Protein 4YVQ (pdb70)

Foldseek 3Di:
DCPCVVLLVLLVVLLVVVLVVVLVVVVVVCPPVDDDVVNVVSNCVSVVVSVVVVPVLVVLCDDPDVVVNVVSSVVSCVVSVSPD/DCVVVLVVLLVVLVVCLVVLRLPVSLVSLVVSCVVCVVVVPLVSNQSSLQSNLSSCVSVVNLVVSLVSLVVNVVSCVVPVNCPSVLVSLQSNLVSCVSVVVPVVSVVSVVVNVVCVVPD

GO terms:
  GO:0005515 protein binding (F, IPI)
  GO:0009507 chloroplast (C, TAS)
  GO:0008883 glutamyl-tRNA reductase activity (F, TAS)
  GO:0015995 chlorophyll biosynthetic process (P, IMP)
  GO:0006783 heme biosynthetic process (P, IMP)
  GO:0032991 protein-containing complex (C, IPI)
  GO:0009416 response to light stimulus (P, IEP)
  GO:0006779 porphyrin-containing compound biosynthetic process (P, TAS)

Secondary structure (DSSP, 8-state):
-GGGHHHHHHHHHHHHHHHHHHHHHHHHTTTT---HHHHHHHHHHHHHHHHHHHHHHHHTT----HHHHHHHHHHHHHHHT---/--HHHHHHHHHHHHHHHHTT-HHHHHHHHHHHHHHHHHTT-HHHHHHHHHHHHHHHHHHT-HHHHHHHHHHHHHHHHHHT--TTHHHHHHHHHHHHHHHT-HHHHHHHHHHHHTTTT--

InterPro domains:
  IPR000343 Glutamyl-tRNA reductase [MF_00087] (96-523)
  IPR000343 Glutamyl-tRNA reductase [TIGR01035] (97-505)
  IPR006151 Quinate/shikimate 5-dehydrogenase/glutamyl-tRNA reductase [PF01488] (267-407)
  IPR015895 Glutamyl-tRNA reductase, N-terminal [PF05201] (100-250)
  IPR015896 Tetrapyrrole biosynthesis, glutamyl-tRNA reductase, dimerisation domain [PF00745] (421-524)
  IPR018214 Glutamyl-tRNA reductase, conserved site [PS00747] (193-216)
  IPR036291 NAD(P)-binding domain superfamily [SSF51735] (255-415)
  IPR036343 Glutamyl-tRNA reductase, N-terminal domain superfamily [G3DSA:3.30.460.30] (95-255)
  IPR036343 Glutamyl-tRNA reductase, N-terminal domain superfamily [SSF69742] (96-252)
  IPR036453 Glutamyl tRNA-reductase dimerization domain superfamily [SSF69075] (419-505)

Nearest PDB structures (foldseek):
  4yvo-assembly1_A  TM=9.883E-01  e=7.365E-14  Arabidopsis thaliana
  4g2v-assembly1_A  TM=9.410E-01  e=1.256E-04  Mus musculus
  3sf4-assembly2_B  TM=9.467E-01  e=4.626E-04  Homo sapiens
  3ro3-assembly1_A  TM=9.204E-01  e=6.571E-04  Mus musculus
  4wnd-assembly1_A  TM=9.140E-01  e=1.703E-03  Homo sapiens

B-factor: mean 48.66, std 17.14, range [22.42, 130.65]

Radius of gyration: 17.46 Å; Cα contacts (8 Å, |Δi|>4): 229; chains: 2; bounding box: 49×46×33 Å

Solvent-accessible surface area: 12025 Å² total; per-residue (Å²): 52,77,113,1,0,44,5,0,43,83,4,38,60,83,10,72,192,88,21,46,48,92,28,63,114,42,38,96,170,49,57,138,94,84,79,183,167,36,46,116,58,24,32,63,104,16,60,28,94,27,34,174,154,17,30,29,50,0,92,110,0,42,137,117,83,98,71,106,8,54,96,51,40,76,30,18,31,175,152,94,50,21,73,143,157,101,70,135,76,0,88,57,43,23,152,45,0,105,66,52,38,128,88,128,74,8,99,111,0,60,73,23,10,66,59,0,11,103,19,0,81,78,62,174,27,40,64,23,19,7,69,0,0,76,5,0,0,28,0,10,45,106,55,22,90,49,133,64,0,18,119,40,2,39,44,4,36,53,28,4,174,208,89,106,73,81,24,28,12,24,52,3,47,0,8,1,0,20,0,30,15,80,73,54,59,45,102,89,0,1,135,46,0,64,57,6,11,77,64,3,103,90,155

Organism: Arabidopsis thaliana (NCBI:txid3702)

Structure (mmCIF, N/CA/C/O backbone):
data_4YVQ
#
_entry.id   4YVQ
#
_cell.length_a   74.735
_cell.length_b   74.735
_cell.length_c   161.659
_cell.angle_alpha   90.000
_cell.angle_beta   90.000
_cell.angle_gamma   120.000
#
_symmetry.space_group_name_H-M   'P 65 2 2'
#
loop_
_entity.id
_entity.type
_entity.pdbx_description
1 polymer 'Glutamyl-tRNA reductase 1, chloroplastic'
2 polymer 'Protein FLUORESCENT IN BLUE LIGHT, chloroplastic'
3 water water
#
loop_
_atom_site.group_PDB
_atom_site.id
_atom_site.type_symbol
_atom_site.label_atom_id
_atom_site.label_alt_id
_atom_site.label_comp_id
_atom_site.label_asym_id
_atom_site.label_entity_id
_atom_site.label_seq_id
_atom_site.pdbx_PDB_ins_code
_atom_site.Cartn_x
_atom_site.Cartn_y
_atom_site.Cartn_z
_atom_site.occupancy
_atom_site.B_iso_or_equiv
_atom_site.auth_seq_id
_atom_site.auth_comp_id
_atom_site.auth_asym_id
_atom_site.auth_atom_id
_atom_site.pdbx_PDB_model_num
ATOM 1 N N . MET A 1 1 ? 52.676 31.476 11.721 1.00 71.94 439 MET A N 1
ATOM 2 C CA . MET A 1 1 ? 53.443 31.240 10.503 1.00 68.82 439 MET A CA 1
ATOM 3 C C . MET A 1 1 ? 52.557 31.332 9.268 1.00 65.60 439 MET A C 1
ATOM 4 O O . MET A 1 1 ? 51.343 31.147 9.343 1.00 71.15 439 MET A O 1
ATOM 6 N N . LEU A 1 2 ? 53.182 31.601 8.128 1.00 57.06 440 LEU A N 1
ATOM 7 C CA . LEU A 1 2 ? 52.457 31.959 6.914 1.00 48.83 440 LEU A CA 1
ATOM 8 C C . LEU A 1 2 ? 51.730 30.803 6.230 1.00 41.68 440 LEU A C 1
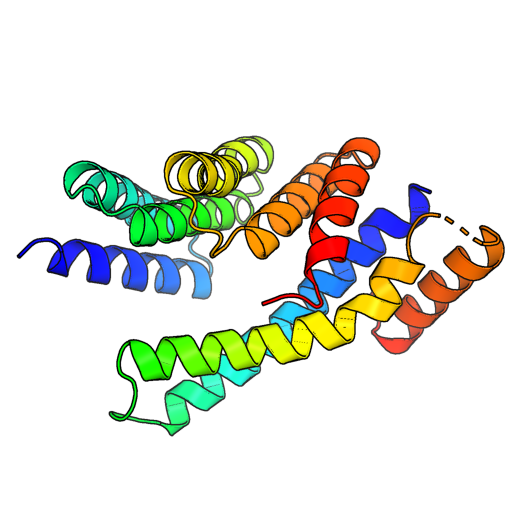ATOM 9 O O . LEU A 1 2 ? 50.797 31.022 5.460 1.00 40.36 440 LEU A O 1
ATOM 14 N N . GLU A 1 3 ? 52.153 29.578 6.510 1.00 39.08 441 GLU A N 1
ATOM 15 C CA . GLU A 1 3 ? 51.644 28.423 5.780 1.00 36.60 441 GLU A CA 1
ATOM 16 C C . GLU A 1 3 ? 50.170 28.103 6.036 1.00 34.90 441 GLU A C 1
ATOM 17 O O . GLU A 1 3 ? 49.529 27.436 5.224 1.00 36.20 441 GLU A O 1
ATOM 23 N N . THR A 1 4 ? 49.633 28.578 7.155 1.00 33.09 442 THR A N 1
ATOM 24 C CA . THR A 1 4 ? 48.254 28.269 7.520 1.00 30.72 442 THR A CA 1
ATOM 25 C C . THR A 1 4 ? 47.281 29.365 7.101 1.00 32.81 442 THR A C 1
ATOM 26 O O . THR A 1 4 ? 46.067 29.195 7.204 1.00 28.15 442 THR A O 1
ATOM 30 N N . VAL A 1 5 ? 47.817 30.488 6.633 1.00 35.79 443 VAL A N 1
ATOM 31 C CA . VAL A 1 5 ? 46.991 31.627 6.230 1.00 29.00 443 VAL A CA 1
ATOM 32 C C . VAL A 1 5 ? 45.901 31.305 5.188 1.00 31.54 443 VAL A C 1
ATOM 33 O O . VAL A 1 5 ? 44.752 31.714 5.361 1.00 36.23 443 VAL A O 1
ATOM 37 N N . PRO A 1 6 ? 46.246 30.573 4.110 1.00 31.38 444 PRO A N 1
ATOM 38 C CA . PRO A 1 6 ? 45.180 30.247 3.154 1.00 28.39 444 PRO A CA 1
ATOM 39 C C . PRO A 1 6 ? 44.084 29.358 3.741 1.00 34.22 444 PRO A C 1
ATOM 40 O O . PRO A 1 6 ? 42.920 29.492 3.358 1.00 36.05 444 PRO A O 1
ATOM 44 N N . THR A 1 7 ? 44.451 28.463 4.652 1.00 33.59 445 THR A N 1
ATOM 45 C CA . THR A 1 7 ? 43.480 27.588 5.300 1.00 29.68 445 THR A CA 1
ATOM 46 C C . THR A 1 7 ? 42.451 28.412 6.060 1.00 27.48 445 THR A C 1
ATOM 47 O O . THR A 1 7 ? 41.264 28.090 6.071 1.00 27.73 445 THR A O 1
ATOM 51 N N . ILE A 1 8 ? 42.921 29.484 6.687 1.00 29.03 446 ILE A N 1
ATOM 52 C CA . ILE A 1 8 ? 42.045 30.406 7.391 1.00 27.99 446 ILE A CA 1
ATOM 53 C C . ILE A 1 8 ? 41.031 31.018 6.434 1.00 28.64 446 ILE A C 1
ATOM 54 O O . ILE A 1 8 ? 39.838 31.086 6.734 1.00 28.95 446 ILE A O 1
ATOM 59 N N . LYS A 1 9 ? 41.516 31.455 5.277 1.00 29.73 447 LYS A N 1
ATOM 60 C CA . LYS A 1 9 ? 40.656 32.032 4.254 1.00 29.29 447 LYS A CA 1
ATOM 61 C C . LYS A 1 9 ? 39.631 31.019 3.765 1.00 28.42 447 LYS A C 1
ATOM 62 O O . LYS A 1 9 ? 38.443 31.324 3.658 1.00 28.04 447 LYS A O 1
ATOM 68 N N . LYS A 1 10 ? 40.102 29.812 3.471 1.00 27.42 448 LYS A N 1
ATOM 69 C CA . LYS A 1 10 ? 39.240 28.756 2.958 1.00 28.65 448 LYS A CA 1
ATOM 70 C C . LYS A 1 10 ? 38.184 28.342 3.975 1.00 27.85 448 LYS A C 1
ATOM 71 O O . LYS A 1 10 ? 37.046 28.046 3.613 1.00 26.11 448 LYS A O 1
ATOM 77 N N . LEU A 1 11 ? 38.566 28.313 5.247 1.00 23.18 449 LEU A N 1
ATOM 78 C CA . LEU A 1 11 ? 37.642 27.911 6.297 1.00 25.62 449 LEU A CA 1
ATOM 79 C C . LEU A 1 11 ? 36.572 28.968 6.503 1.00 27.82 449 LEU A C 1
ATOM 80 O O . LEU A 1 11 ? 35.424 28.655 6.819 1.00 29.46 449 LEU A O 1
ATOM 85 N N . ARG A 1 12 ? 36.959 30.224 6.319 1.00 25.95 450 ARG A N 1
ATOM 86 C CA . ARG A 1 12 ? 36.021 31.330 6.407 1.00 25.42 450 ARG A CA 1
ATOM 87 C C . ARG A 1 12 ? 34.944 31.198 5.342 1.00 28.21 450 ARG A C 1
ATOM 88 O O . ARG A 1 12 ? 33.754 31.339 5.625 1.00 30.54 450 ARG A O 1
ATOM 96 N N . ALA A 1 13 ? 35.373 30.915 4.118 1.00 22.42 451 ALA A N 1
ATOM 97 C CA . ALA A 1 13 ? 34.456 30.790 2.995 1.00 28.01 451 ALA A CA 1
ATOM 98 C C . ALA A 1 13 ? 33.537 29.579 3.145 1.00 26.50 451 ALA A C 1
ATOM 99 O O . ALA A 1 13 ? 32.369 29.627 2.762 1.00 32.47 451 ALA A O 1
ATOM 101 N N . TYR A 1 14 ? 34.075 28.496 3.697 1.00 25.73 452 TYR A N 1
ATOM 102 C CA . TYR A 1 14 ? 33.296 27.287 3.944 1.00 24.18 452 TYR A CA 1
ATOM 103 C C . TYR A 1 14 ? 32.187 27.596 4.934 1.00 25.43 452 TYR A C 1
ATOM 104 O O . TYR A 1 14 ? 31.029 27.237 4.727 1.00 28.23 452 TYR A O 1
ATOM 113 N N . ALA A 1 15 ? 32.567 28.268 6.013 1.00 26.64 453 ALA A N 1
ATOM 114 C CA . ALA A 1 15 ? 31.638 28.670 7.055 1.00 26.54 453 ALA A CA 1
ATOM 115 C C . ALA A 1 15 ? 30.533 29.557 6.491 1.00 27.15 453 ALA A C 1
ATOM 116 O O . ALA A 1 15 ? 29.356 29.371 6.794 1.00 26.15 453 ALA A O 1
ATOM 118 N N . GLU A 1 16 ? 30.930 30.519 5.664 1.00 27.51 454 GLU A N 1
ATOM 119 C CA . GLU A 1 16 ? 30.012 31.518 5.128 1.00 26.60 454 GLU A CA 1
ATOM 120 C C . GLU A 1 16 ? 28.979 30.925 4.167 1.00 30.54 454 GLU A C 1
ATOM 121 O O . GLU A 1 16 ? 27.824 31.353 4.152 1.00 32.52 454 GLU A O 1
ATOM 127 N N . ARG A 1 17 ? 29.400 29.953 3.363 1.00 32.03 455 ARG A N 1
ATOM 128 C CA . ARG A 1 17 ? 28.492 29.244 2.463 1.00 34.30 455 ARG A CA 1
ATOM 129 C C . ARG A 1 17 ? 27.349 28.630 3.255 1.00 29.93 455 ARG A C 1
ATOM 130 O O . ARG A 1 17 ? 26.190 28.702 2.855 1.00 32.27 455 ARG A O 1
ATOM 138 N N . ILE A 1 18 ? 27.691 28.023 4.385 1.00 25.38 456 ILE A N 1
ATOM 139 C CA . ILE A 1 18 ? 26.702 27.402 5.251 1.00 26.59 456 ILE A CA 1
ATOM 140 C C . ILE A 1 18 ? 25.812 28.447 5.907 1.00 28.19 456 ILE A C 1
ATOM 141 O O . ILE A 1 18 ? 24.589 28.306 5.934 1.00 29.24 456 ILE A O 1
ATOM 146 N N . ARG A 1 19 ? 26.437 29.496 6.431 1.00 26.37 457 ARG A N 1
ATOM 147 C CA . ARG A 1 19 ? 25.710 30.554 7.117 1.00 27.38 457 ARG A CA 1
ATOM 148 C C . ARG A 1 19 ? 24.667 31.195 6.206 1.00 28.78 457 ARG A C 1
ATOM 149 O O . ARG A 1 19 ? 23.497 31.309 6.572 1.00 28.56 457 ARG A O 1
ATOM 157 N N . VAL A 1 20 ? 25.099 31.604 5.018 1.00 28.58 458 VAL A N 1
ATOM 158 C CA . VAL A 1 20 ? 24.215 32.247 4.051 1.00 31.88 458 VAL A CA 1
ATOM 159 C C . VAL A 1 20 ? 23.077 31.330 3.620 1.00 34.08 458 VAL A C 1
ATOM 160 O O . VAL A 1 20 ? 21.918 31.744 3.579 1.00 37.92 458 VAL A O 1
ATOM 164 N N . ALA A 1 21 ? 23.416 30.083 3.311 1.00 30.79 459 ALA A N 1
ATOM 165 C CA . ALA A 1 21 ? 22.431 29.113 2.851 1.00 31.61 459 ALA A CA 1
ATOM 166 C C . ALA A 1 21 ? 21.316 28.911 3.864 1.00 31.09 459 ALA A C 1
ATOM 167 O O . ALA A 1 21 ? 20.141 28.851 3.506 1.00 30.84 459 ALA A O 1
ATOM 169 N N . GLU A 1 22 ? 21.694 28.816 5.131 1.00 30.68 460 GLU A N 1
ATOM 170 C CA . GLU A 1 22 ? 20.729 28.571 6.190 1.00 33.27 460 GLU A CA 1
ATOM 171 C C . GLU A 1 22 ? 19.965 29.832 6.569 1.00 32.69 460 GLU A C 1
ATOM 172 O O . GLU A 1 22 ? 18.785 29.771 6.912 1.00 31.83 460 GLU A O 1
ATOM 178 N N . LEU A 1 23 ? 20.642 30.973 6.510 1.00 32.41 461 LEU A N 1
ATOM 179 C CA . LEU A 1 23 ? 20.005 32.245 6.815 1.00 33.03 461 LEU A CA 1
ATOM 180 C C . LEU A 1 23 ? 18.921 32.547 5.790 1.00 38.42 461 LEU A C 1
ATOM 181 O O . LEU A 1 23 ? 17.857 33.065 6.129 1.00 44.99 461 LEU A O 1
ATOM 186 N N . GLU A 1 24 ? 19.194 32.209 4.535 1.00 38.26 462 GLU A N 1
ATOM 187 C CA . GLU A 1 24 ? 18.240 32.437 3.459 1.00 37.60 462 GLU A CA 1
ATOM 188 C C . GLU A 1 24 ? 17.004 31.559 3.595 1.00 38.94 462 GLU A C 1
ATOM 189 O O . GLU A 1 24 ? 15.883 32.011 3.355 1.00 45.14 462 GLU A O 1
ATOM 195 N N . LYS A 1 25 ? 17.214 30.303 3.973 1.00 35.84 463 LYS A N 1
ATOM 196 C CA . LYS A 1 25 ? 16.111 29.379 4.194 1.00 38.69 463 LYS A CA 1
ATOM 197 C C . LYS A 1 25 ? 15.251 29.864 5.347 1.00 36.60 463 LYS A C 1
ATOM 198 O O . LYS A 1 25 ? 14.027 29.774 5.303 1.00 40.58 463 LYS A O 1
ATOM 204 N N . CYS A 1 26 ? 15.905 30.387 6.376 1.00 37.37 464 CYS A N 1
ATOM 205 C CA . CYS A 1 26 ? 15.205 30.873 7.553 1.00 38.71 464 CYS A CA 1
ATOM 206 C C . CYS A 1 26 ? 14.303 32.061 7.225 1.00 43.98 464 CYS A C 1
ATOM 207 O O . CYS A 1 26 ? 13.141 32.094 7.627 1.00 48.07 464 CYS A O 1
ATOM 210 N N . MET A 1 27 ? 14.844 33.033 6.495 1.00 43.58 465 MET A N 1
ATOM 211 C CA . MET A 1 27 ? 14.091 34.226 6.116 1.00 43.80 465 MET A CA 1
ATOM 212 C C . MET A 1 27 ? 12.875 33.871 5.268 1.00 45.11 465 MET A C 1
ATOM 213 O O . MET A 1 27 ? 11.804 34.455 5.428 1.00 49.25 465 MET A O 1
ATOM 218 N N . SER A 1 28 ? 13.048 32.909 4.367 1.00 43.50 466 SER A N 1
ATOM 219 C CA . SER A 1 28 ? 11.965 32.467 3.496 1.00 46.03 466 SER A CA 1
ATOM 220 C C . SER A 1 28 ? 10.827 31.844 4.292 1.00 50.84 466 SER A C 1
ATOM 221 O O . SER A 1 28 ? 9.669 31.886 3.875 1.00 57.05 466 SER A O 1
ATOM 224 N N . LYS A 1 29 ? 11.161 31.271 5.442 1.00 50.79 467 LYS A N 1
ATOM 225 C CA . LYS A 1 29 ? 10.173 30.583 6.260 1.00 54.84 467 LYS A CA 1
ATOM 226 C C . LYS A 1 29 ? 9.490 31.499 7.272 1.00 59.16 467 LYS A C 1
ATOM 227 O O . LYS A 1 29 ? 8.711 31.039 8.105 1.00 62.65 467 LYS A O 1
ATOM 233 N N . MET A 1 30 ? 9.777 32.793 7.196 1.00 61.23 468 MET A N 1
ATOM 234 C CA . MET A 1 30 ? 9.216 33.744 8.150 1.00 65.61 468 MET A CA 1
ATOM 235 C C . MET A 1 30 ? 8.147 34.638 7.523 1.00 77.00 468 MET A C 1
ATOM 236 O O . MET A 1 30 ? 7.369 35.276 8.231 1.00 82.94 468 MET A O 1
ATOM 241 N N . GLY A 1 31 ? 8.116 34.677 6.195 1.00 82.41 469 GLY A N 1
ATOM 242 C CA . GLY A 1 31 ? 7.066 35.373 5.472 1.00 91.38 469 GLY A CA 1
ATOM 243 C C . GLY A 1 31 ? 7.041 36.879 5.654 1.00 96.25 469 GLY A C 1
ATOM 244 O O . GLY A 1 31 ? 7.910 37.588 5.150 1.00 96.56 469 GLY A O 1
ATOM 245 N N . ASP A 1 32 ? 6.030 37.367 6.368 1.00 98.71 470 ASP A N 1
ATOM 246 C CA . ASP A 1 32 ? 5.859 38.800 6.591 1.00 100.21 470 ASP A CA 1
ATOM 247 C C . ASP A 1 32 ? 6.354 39.223 7.974 1.00 100.56 470 ASP A C 1
ATOM 248 O O . ASP A 1 32 ? 6.227 40.386 8.357 1.00 99.66 470 ASP A O 1
ATOM 253 N N . ASP A 1 33 ? 6.916 38.273 8.716 1.00 102.14 471 ASP A N 1
ATOM 254 C CA . ASP A 1 33 ? 7.417 38.539 10.063 1.00 102.06 471 ASP A CA 1
ATOM 255 C C . ASP A 1 33 ? 8.795 39.204 10.062 1.00 96.57 471 ASP A C 1
ATOM 256 O O . ASP A 1 33 ? 9.327 39.546 11.118 1.00 95.00 471 ASP A O 1
ATOM 261 N N . ILE A 1 34 ? 9.372 39.377 8.877 1.00 93.53 472 ILE A N 1
ATOM 262 C CA . ILE A 1 34 ? 10.657 40.058 8.735 1.00 89.42 472 ILE A CA 1
ATOM 263 C C . ILE A 1 34 ? 10.464 41.581 8.817 1.00 89.27 472 ILE A C 1
ATOM 264 O O . ILE A 1 34 ? 9.775 42.184 7.990 1.00 89.82 472 ILE A O 1
ATOM 269 N N . ASN A 1 35 ? 11.037 42.180 9.857 1.00 86.57 473 ASN A N 1
ATOM 270 C CA . ASN A 1 35 ? 11.164 43.631 9.982 1.00 82.51 473 ASN A CA 1
ATOM 271 C C . ASN A 1 35 ? 12.608 43.892 10.383 1.00 76.39 473 ASN A C 1
ATOM 272 O O . ASN A 1 35 ? 13.364 42.945 10.594 1.00 76.40 473 ASN A O 1
ATOM 277 N N . LYS A 1 36 ? 12.993 45.160 10.474 1.00 71.64 474 LYS A N 1
ATOM 278 C CA . LYS A 1 36 ? 14.388 45.538 10.701 1.00 67.75 474 LYS A CA 1
ATOM 279 C C . LYS A 1 36 ? 15.041 44.808 11.873 1.00 59.41 474 LYS A C 1
ATOM 280 O O . LYS A 1 36 ? 16.037 44.106 11.699 1.00 56.33 474 LYS A O 1
ATOM 286 N N . LYS A 1 37 ? 14.475 44.982 13.065 1.00 59.62 475 LYS A N 1
ATOM 287 C CA . LYS A 1 37 ? 15.067 44.438 14.285 1.00 58.18 475 LYS A CA 1
ATOM 288 C C . LYS A 1 37 ? 15.054 42.915 14.300 1.00 55.73 475 LYS A C 1
ATOM 289 O O . LYS A 1 37 ? 15.966 42.282 14.829 1.00 53.01 475 LYS A O 1
ATOM 295 N N . THR A 1 38 ? 14.019 42.332 13.709 1.00 55.70 476 THR A N 1
ATOM 296 C CA . THR A 1 38 ? 13.909 40.886 13.629 1.00 50.69 476 THR A CA 1
ATOM 297 C C . THR A 1 38 ? 14.936 40.347 12.638 1.00 48.18 476 THR A C 1
ATOM 298 O O . THR A 1 38 ? 15.625 39.364 12.916 1.00 45.84 476 THR A O 1
ATOM 302 N N . THR A 1 39 ? 15.041 41.007 11.488 1.00 44.70 477 THR A N 1
ATOM 303 C CA . THR A 1 39 ? 16.000 40.620 10.458 1.00 42.67 477 THR A CA 1
ATOM 304 C C . THR A 1 39 ? 17.430 40.731 10.973 1.00 40.28 477 THR A C 1
ATOM 305 O O . THR A 1 39 ? 18.250 39.839 10.760 1.00 41.10 477 THR A O 1
ATOM 309 N N . ARG A 1 40 ? 17.717 41.839 11.646 1.00 41.08 478 ARG A N 1
ATOM 310 C CA . ARG A 1 40 ? 19.033 42.079 12.222 1.00 43.87 478 ARG A CA 1
ATOM 311 C C . ARG A 1 40 ? 19.376 41.023 13.275 1.00 41.98 478 ARG A C 1
ATOM 312 O O . ARG A 1 40 ? 20.513 40.559 13.354 1.00 41.08 478 ARG A O 1
ATOM 320 N N . ALA A 1 41 ? 18.383 40.644 14.075 1.00 43.37 479 ALA A N 1
ATOM 321 C CA . ALA A 1 41 ? 18.580 39.675 15.151 1.00 41.49 479 ALA A CA 1
ATOM 322 C C . ALA A 1 41 ? 18.984 38.303 14.621 1.00 39.02 479 ALA A C 1
ATOM 323 O O . ALA A 1 41 ? 19.898 37.666 15.143 1.00 38.01 479 ALA A O 1
ATOM 325 N N . VAL A 1 42 ? 18.293 37.857 13.579 1.00 35.51 480 VAL A N 1
ATOM 326 C CA . VAL A 1 42 ? 18.551 36.555 12.979 1.00 35.98 480 VAL A CA 1
ATOM 327 C C . VAL A 1 42 ? 19.894 36.540 12.255 1.00 38.41 480 VAL A C 1
ATOM 328 O O . VAL A 1 42 ? 20.588 35.523 12.230 1.00 39.27 480 VAL A O 1
ATOM 332 N N . ASP A 1 43 ? 20.260 37.678 11.676 1.00 39.85 481 ASP A N 1
ATOM 333 C CA . ASP A 1 43 ? 21.559 37.821 11.033 1.00 35.43 481 ASP A CA 1
ATOM 334 C C . ASP A 1 43 ? 22.671 37.710 12.067 1.00 32.93 481 ASP A C 1
ATOM 335 O O . ASP A 1 43 ? 23.662 37.017 11.848 1.00 32.58 481 ASP A O 1
ATOM 340 N N . ASP A 1 44 ? 22.495 38.389 13.198 1.00 32.70 482 ASP A N 1
ATOM 341 C CA . ASP A 1 44 ? 23.467 38.337 14.285 1.00 33.68 482 ASP A CA 1
ATOM 342 C C . ASP A 1 44 ? 23.576 36.932 14.852 1.00 36.74 482 ASP A C 1
ATOM 343 O O . ASP A 1 44 ? 24.647 36.507 15.287 1.00 38.83 482 ASP A O 1
ATOM 348 N N . LEU A 1 45 ? 22.459 36.217 14.848 1.00 37.57 483 LEU A N 1
ATOM 349 C CA . LEU A 1 45 ? 22.442 34.840 15.306 1.00 32.91 483 LEU A CA 1
ATOM 350 C C . LEU A 1 45 ? 23.301 33.962 14.405 1.00 30.68 483 LEU A C 1
ATOM 351 O O . LEU A 1 45 ? 24.107 33.163 14.884 1.00 28.74 483 LEU A O 1
ATOM 356 N N . SER A 1 46 ? 23.122 34.120 13.098 1.00 28.96 484 SER A N 1
ATOM 357 C CA . SER A 1 46 ? 23.810 33.289 12.118 1.00 28.09 484 SER A CA 1
ATOM 358 C C . SER A 1 46 ? 25.312 33.467 12.199 1.00 27.33 484 SER A C 1
ATOM 359 O O . SER A 1 46 ? 26.063 32.496 12.147 1.00 29.39 484 SER A O 1
ATOM 362 N N . ARG A 1 47 ? 25.754 34.710 12.329 1.00 29.45 485 ARG A N 1
ATOM 363 C CA . ARG A 1 47 ? 27.181 34.955 12.414 1.00 32.68 485 ARG A CA 1
ATOM 364 C C . ARG A 1 47 ? 27.720 34.795 13.833 1.00 30.37 485 ARG A C 1
ATOM 365 O O . ARG A 1 47 ? 28.914 34.591 14.025 1.00 30.43 485 ARG A O 1
ATOM 373 N N . GLY A 1 48 ? 26.837 34.867 14.821 1.00 32.46 486 GLY A N 1
ATOM 374 C CA . GLY A 1 48 ? 27.235 34.638 16.197 1.00 27.00 486 GLY A CA 1
ATOM 375 C C . GLY A 1 48 ? 27.606 33.188 16.421 1.00 34.18 486 GLY A C 1
ATOM 376 O O . GLY A 1 48 ? 28.579 32.879 17.109 1.00 26.22 486 GLY A O 1
ATOM 377 N N . ILE A 1 49 ? 26.825 32.293 15.829 1.00 25.99 487 ILE A N 1
ATOM 378 C CA . ILE A 1 49 ? 27.089 30.867 15.942 1.00 31.51 487 ILE A CA 1
ATOM 379 C C . ILE A 1 49 ? 28.336 30.478 15.156 1.00 30.43 487 ILE A C 1
ATOM 380 O O . ILE A 1 49 ? 29.197 29.755 15.657 1.00 33.34 487 ILE A O 1
ATOM 385 N N . VAL A 1 50 ? 28.428 30.968 13.924 1.00 30.42 488 VAL A N 1
ATOM 386 C CA . VAL A 1 50 ? 29.569 30.679 13.063 1.00 28.39 488 VAL A CA 1
ATOM 387 C C . VAL A 1 50 ? 30.874 31.167 13.676 1.00 26.73 488 VAL A C 1
ATOM 388 O O . VAL A 1 50 ? 31.850 30.421 13.754 1.00 27.02 488 VAL A O 1
ATOM 392 N N . ASN A 1 51 ? 30.879 32.417 14.125 1.00 25.47 489 ASN A N 1
ATOM 393 C CA . ASN A 1 51 ? 32.091 33.022 14.659 1.00 26.72 489 ASN A CA 1
ATOM 394 C C . ASN A 1 51 ? 32.615 32.344 15.922 1.00 24.42 489 ASN A C 1
ATOM 395 O O . ASN A 1 51 ? 33.818 32.140 16.069 1.00 28.10 489 ASN A O 1
ATOM 400 N N . ARG A 1 52 ? 31.711 31.994 16.829 1.00 24.97 490 ARG A N 1
ATOM 401 C CA . ARG A 1 52 ? 32.106 31.343 18.071 1.00 33.46 490 ARG A CA 1
ATOM 402 C C . ARG A 1 52 ? 32.601 29.931 17.806 1.00 31.60 490 ARG A C 1
ATOM 403 O O . ARG A 1 52 ? 33.360 29.365 18.591 1.00 35.58 490 ARG A O 1
ATOM 411 N N . PHE A 1 53 ? 32.169 29.376 16.683 1.00 27.48 491 PHE A N 1
ATOM 412 C CA . PHE A 1 53 ? 32.599 28.056 16.267 1.00 31.03 491 PHE A CA 1
ATOM 413 C C . PHE A 1 53 ? 33.978 28.117 15.638 1.00 30.70 491 PHE A C 1
ATOM 414 O O . PHE A 1 53 ? 34.794 27.213 15.808 1.00 34.99 491 PHE A O 1
ATOM 422 N N . LEU A 1 54 ? 34.224 29.192 14.900 1.00 28.51 492 LEU A N 1
ATOM 423 C CA . LEU A 1 54 ? 35.462 29.343 14.153 1.00 27.21 492 LEU A CA 1
ATOM 424 C C . LEU A 1 54 ? 36.607 29.850 15.006 1.00 30.09 492 LEU A C 1
ATOM 425 O O . LEU A 1 54 ? 37.765 29.786 14.597 1.00 33.22 492 LEU A O 1
ATOM 430 N N . HIS A 1 55 ? 36.284 30.363 16.185 1.00 29.37 493 HIS A N 1
ATOM 431 C CA . HIS A 1 55 ? 37.295 31.010 17.003 1.00 29.15 493 HIS A CA 1
ATOM 432 C C . HIS A 1 55 ? 38.427 30.076 17.413 1.00 30.73 493 HIS A C 1
ATOM 433 O O . HIS A 1 55 ? 39.595 30.360 17.153 1.00 33.47 493 HIS A O 1
ATOM 440 N N . GLY A 1 56 ? 38.071 28.971 18.060 1.00 29.99 494 GLY A N 1
ATOM 441 C CA . GLY A 1 56 ? 39.038 27.975 18.486 1.00 28.63 494 GLY A CA 1
ATOM 442 C C . GLY A 1 56 ? 40.019 27.539 17.412 1.00 31.70 494 GLY A C 1
ATOM 443 O O . GLY A 1 56 ? 41.227 27.720 17.570 1.00 33.68 494 GLY A O 1
ATOM 444 N N . PRO A 1 57 ? 39.506 26.959 16.315 1.00 28.06 495 PRO A N 1
ATOM 445 C CA . PRO A 1 57 ? 40.350 26.526 15.198 1.00 28.10 495 PRO A CA 1
ATOM 446 C C . PRO A 1 57 ? 41.236 27.630 14.636 1.00 32.28 495 PRO A C 1
ATOM 447 O O . PRO A 1 57 ? 42.422 27.404 14.403 1.00 32.52 495 PRO A O 1
ATOM 451 N N . MET A 1 58 ? 40.670 28.811 14.423 1.00 34.02 496 MET A N 1
ATOM 452 C CA . MET A 1 58 ? 41.415 29.880 13.775 1.00 32.02 496 MET A CA 1
ATOM 453 C C . MET A 1 58 ? 42.429 30.558 14.681 1.00 35.64 496 MET A C 1
ATOM 454 O O . MET A 1 58 ? 43.460 31.046 14.219 1.00 35.38 496 MET A O 1
ATOM 459 N N . GLN A 1 59 ? 42.139 30.576 15.973 1.00 34.68 497 GLN A N 1
ATOM 460 C CA . GLN A 1 59 ? 43.113 31.032 16.945 1.00 36.53 497 GLN A CA 1
ATOM 461 C C . GLN A 1 59 ? 44.282 30.057 16.964 1.00 36.89 497 GLN A C 1
ATOM 462 O O . GLN A 1 59 ? 45.435 30.451 17.135 1.00 39.65 497 GLN A O 1
ATOM 468 N N . HIS A 1 60 ? 43.973 28.778 16.776 1.00 34.64 498 HIS A N 1
ATOM 469 C CA . HIS A 1 60 ? 44.986 27.730 16.807 1.00 31.98 498 HIS A CA 1
ATOM 470 C C . HIS A 1 60 ? 45.684 27.539 15.471 1.00 33.25 498 HIS A C 1
ATOM 471 O O . HIS A 1 60 ? 46.529 26.657 15.323 1.00 37.72 498 HIS A O 1
ATOM 478 N N . LEU A 1 61 ? 45.328 28.369 14.498 1.00 34.28 499 LEU A N 1
ATOM 479 C CA . LEU A 1 61 ? 46.007 28.345 13.214 1.00 36.11 499 LEU A CA 1
ATOM 480 C C . LEU A 1 61 ? 47.090 29.409 13.162 1.00 38.58 499 LEU A C 1
ATOM 481 O O . LEU A 1 61 ? 47.776 29.560 12.153 1.00 38.92 499 LEU A O 1
ATOM 486 N N . ARG A 1 62 ? 47.242 30.145 14.258 1.00 43.63 500 ARG A N 1
ATOM 487 C CA . ARG A 1 62 ? 48.243 31.201 14.316 1.00 51.78 500 ARG A CA 1
ATOM 488 C C . ARG A 1 62 ? 49.068 31.201 15.602 1.00 60.12 500 ARG A C 1
ATOM 489 O O . ARG A 1 62 ? 48.702 30.557 16.587 1.00 62.09 500 ARG A O 1
ATOM 497 N N . CYS A 1 63 ? 50.184 31.927 15.568 1.00 67.07 501 CYS A N 1
ATOM 498 C CA . CYS A 1 63 ? 51.118 32.018 16.690 1.00 72.11 501 CYS A CA 1
ATOM 499 C C . CYS A 1 63 ? 51.639 30.649 17.116 1.00 74.08 501 CYS A C 1
ATOM 500 O O . CYS A 1 63 ? 52.703 30.216 16.674 1.00 75.92 501 CYS A O 1
ATOM 503 N N . ARG A 1 69 ? 53.366 27.681 21.470 1.00 85.06 507 ARG A N 1
ATOM 504 C CA . ARG A 1 69 ? 52.796 26.581 20.701 1.00 81.90 507 ARG A CA 1
ATOM 505 C C . ARG A 1 69 ? 53.736 26.142 19.600 1.00 80.60 507 ARG A C 1
ATOM 506 O O . ARG A 1 69 ? 54.177 26.953 18.785 1.00 84.89 507 ARG A O 1
ATOM 508 N N . THR A 1 70 ? 54.041 24.851 19.585 1.00 74.11 508 THR A N 1
ATOM 509 C CA . THR A 1 70 ? 54.907 24.300 18.563 1.00 70.33 508 THR A CA 1
ATOM 510 C C . THR A 1 70 ? 54.270 24.486 17.196 1.00 64.64 508 THR A C 1
ATOM 511 O O . THR A 1 70 ? 53.057 24.345 17.039 1.00 64.19 508 THR A O 1
ATOM 515 N N . LEU A 1 71 ? 55.100 24.818 16.216 1.00 62.91 509 LEU A N 1
ATOM 516 C CA . LEU A 1 71 ? 54.657 24.965 14.840 1.00 59.24 509 LEU A CA 1
ATOM 517 C C . LEU A 1 71 ? 54.085 23.645 14.325 1.00 54.26 509 LEU A C 1
ATOM 518 O O . LEU A 1 71 ? 53.203 23.628 13.467 1.00 53.42 509 LEU A O 1
ATOM 523 N N . SER A 1 72 ? 54.589 22.543 14.870 1.00 52.13 510 SER A N 1
ATOM 524 C CA . SER A 1 72 ? 54.192 21.208 14.436 1.00 54.64 510 SER A CA 1
ATOM 525 C C . SER A 1 72 ? 52.717 20.902 14.692 1.00 56.97 510 SER A C 1
ATOM 526 O O . SER A 1 72 ? 52.053 20.286 13.860 1.00 59.53 510 SER A O 1
ATOM 529 N N . GLU A 1 73 ? 52.211 21.326 15.845 1.00 53.34 511 GLU A N 1
ATOM 530 C CA . GLU A 1 73 ? 50.805 21.124 16.176 1.00 50.24 511 GLU A CA 1
ATOM 531 C C . GLU A 1 73 ? 49.913 22.005 15.313 1.00 44.69 511 GLU A C 1
ATOM 532 O O . GLU A 1 73 ? 48.805 21.615 14.952 1.00 41.52 511 GLU A O 1
ATOM 538 N N . THR A 1 74 ? 50.407 23.195 14.987 1.00 42.01 512 THR A N 1
ATOM 539 C CA . THR A 1 74 ? 49.673 24.129 14.144 1.00 38.73 512 THR A CA 1
ATOM 540 C C . THR A 1 74 ? 49.462 23.541 12.752 1.00 38.51 512 THR A C 1
ATOM 541 O O . THR A 1 74 ? 48.388 23.673 12.166 1.00 40.41 512 THR A O 1
ATOM 545 N N . LEU A 1 75 ? 50.493 22.884 12.233 1.00 39.20 513 LEU A N 1
ATOM 546 C CA . LEU A 1 75 ? 50.407 22.237 10.930 1.00 42.27 513 LEU A CA 1
ATOM 547 C C . LEU A 1 75 ? 49.436 21.062 10.956 1.00 43.30 513 LEU A C 1
ATOM 548 O O . LEU A 1 75 ? 48.725 20.811 9.983 1.00 43.86 513 LEU A O 1
ATOM 553 N N . GLU A 1 76 ? 49.406 20.346 12.075 1.00 41.06 514 GLU A N 1
ATOM 554 C CA . GLU A 1 76 ? 48.498 19.216 12.222 1.00 41.24 514 GLU A CA 1
ATOM 555 C C . GLU A 1 76 ? 47.053 19.676 12.353 1.00 38.20 514 GLU A C 1
ATOM 556 O O . GLU A 1 76 ? 46.137 19.022 11.855 1.00 37.65 514 GLU A O 1
ATOM 562 N N . ASN A 1 77 ? 46.858 20.801 13.033 1.00 36.94 515 ASN A N 1
ATOM 563 C CA . ASN A 1 77 ? 45.552 21.440 13.102 1.00 37.41 515 ASN A CA 1
ATOM 564 C C . ASN A 1 77 ? 45.079 21.778 11.697 1.00 35.73 515 ASN A C 1
ATOM 565 O O . ASN A 1 77 ? 43.914 21.582 11.356 1.00 36.96 515 ASN A O 1
ATOM 570 N N . MET A 1 78 ? 46.004 22.276 10.883 1.00 33.36 516 MET A N 1
ATOM 571 C CA . MET A 1 78 ? 45.708 22.614 9.498 1.00 33.77 516 MET A CA 1
ATOM 572 C C . MET A 1 78 ? 45.330 21.379 8.694 1.00 36.04 516 MET A C 1
ATOM 573 O O . MET A 1 78 ? 44.333 21.376 7.971 1.00 37.30 516 MET A O 1
ATOM 578 N N . HIS A 1 79 ? 46.133 20.330 8.828 1.00 37.97 517 HIS A N 1
ATOM 579 C CA . HIS A 1 79 ? 45.900 19.092 8.100 1.00 38.56 517 HIS A CA 1
ATOM 580 C C . HIS A 1 79 ? 44.571 18.461 8.474 1.00 38.36 517 HIS A C 1
ATOM 581 O O . HIS A 1 79 ? 43.843 17.966 7.613 1.00 40.25 517 HIS A O 1
ATOM 588 N N . ALA A 1 80 ? 44.264 18.478 9.765 1.00 31.96 518 ALA A N 1
ATOM 589 C CA . ALA A 1 80 ? 43.023 17.902 10.253 1.00 32.95 518 ALA A CA 1
ATOM 590 C C . ALA A 1 80 ? 41.819 18.646 9.690 1.00 29.67 518 ALA A C 1
ATOM 591 O O . ALA A 1 80 ? 40.834 18.030 9.283 1.00 31.21 518 ALA A O 1
ATOM 593 N N . LEU A 1 81 ? 41.907 19.973 9.669 1.00 32.04 519 LEU A N 1
ATOM 594 C CA . LEU A 1 81 ? 40.853 20.800 9.095 1.00 27.28 519 LEU A CA 1
ATOM 595 C C . LEU A 1 81 ? 40.677 20.497 7.620 1.00 31.49 519 LEU A C 1
ATOM 596 O O . LEU A 1 81 ? 39.555 20.406 7.123 1.00 31.18 519 LEU A O 1
ATOM 601 N N . ASN A 1 82 ? 41.799 20.353 6.925 1.00 28.45 520 ASN A N 1
ATOM 602 C CA . ASN A 1 82 ? 41.781 20.027 5.510 1.00 33.37 520 ASN A CA 1
ATOM 603 C C . ASN A 1 82 ? 41.031 18.725 5.245 1.00 34.96 520 ASN A C 1
ATOM 604 O O . ASN A 1 82 ? 40.252 18.629 4.299 1.00 37.86 520 ASN A O 1
ATOM 609 N N . ARG A 1 83 ? 41.265 17.728 6.092 1.00 30.49 521 ARG A N 1
ATOM 610 C CA . ARG A 1 83 ? 40.606 16.436 5.946 1.00 35.20 521 ARG A CA 1
ATOM 611 C C . ARG A 1 83 ? 39.131 16.521 6.316 1.00 39.06 521 ARG A C 1
ATOM 612 O O . ARG A 1 83 ? 38.268 16.005 5.605 1.00 39.34 521 ARG A O 1
ATOM 620 N N . MET A 1 84 ? 38.851 17.180 7.434 1.00 37.81 522 MET A N 1
ATOM 621 C CA . MET A 1 84 ? 37.505 17.211 7.988 1.00 37.44 522 MET A CA 1
ATOM 622 C C . MET A 1 84 ? 36.534 18.030 7.160 1.00 38.21 522 MET A C 1
ATOM 623 O O . MET A 1 84 ? 35.360 17.685 7.045 1.00 40.45 522 MET A O 1
ATOM 628 N N . TYR A 1 85 ? 37.022 19.116 6.581 1.00 35.25 523 TYR A N 1
ATOM 629 C CA . TYR A 1 85 ? 36.143 20.004 5.845 1.00 34.01 523 TYR A CA 1
ATOM 630 C C . TYR A 1 85 ? 36.377 19.977 4.339 1.00 34.14 523 TYR A C 1
ATOM 631 O O . TYR A 1 85 ? 35.684 20.660 3.586 1.00 38.83 523 TYR A O 1
ATOM 640 N N . GLY A 1 86 ? 37.347 19.179 3.906 1.00 35.20 524 GLY A N 1
ATOM 641 C CA . GLY A 1 86 ? 37.649 19.046 2.493 1.00 36.88 524 GLY A CA 1
ATOM 642 C C . GLY A 1 86 ? 38.062 20.361 1.861 1.00 38.00 524 GLY A C 1
ATOM 643 O O . GLY A 1 86 ? 37.628 20.694 0.759 1.00 40.35 524 GLY A O 1
ATOM 644 N N . LEU A 1 87 ? 38.907 21.107 2.565 1.00 39.62 525 LEU A N 1
ATOM 645 C CA . LEU A 1 87 ? 39.313 22.437 2.123 1.00 38.93 525 LEU A CA 1
ATOM 646 C C . LEU A 1 87 ? 40.200 22.401 0.881 1.00 48.18 525 LEU A C 1
ATOM 647 O O . LEU A 1 87 ? 40.113 23.278 0.023 1.00 50.24 525 LEU A O 1
ATOM 652 N N . GLU A 1 88 ? 41.053 21.386 0.791 1.00 55.37 526 GLU A N 1
ATOM 653 C CA . GLU A 1 88 ? 41.912 21.212 -0.375 1.00 62.38 526 GLU A CA 1
ATOM 654 C C . GLU A 1 88 ? 41.325 20.159 -1.313 1.00 74.28 526 GLU A C 1
ATOM 655 O O . GLU A 1 88 ? 41.685 18.983 -1.240 1.00 80.25 526 GLU A O 1
ATOM 657 N N . LYS A 1 89 ? 40.418 20.589 -2.187 1.00 79.77 527 LYS A N 1
ATOM 658 C CA . LYS A 1 89 ? 39.742 19.686 -3.117 1.00 85.16 527 LYS A CA 1
ATOM 659 C C . LYS A 1 89 ? 40.724 19.020 -4.078 1.00 89.16 527 LYS A C 1
ATOM 660 O O . LYS A 1 89 ? 41.122 19.609 -5.083 1.00 91.21 527 LYS A O 1
ATOM 662 N N . PRO B 2 41 ? 11.214 58.791 1.426 1.00 93.86 198 PRO C N 1
ATOM 663 C CA . PRO B 2 41 ? 11.966 60.028 1.198 1.00 94.34 198 PRO C CA 1
ATOM 664 C C . PRO B 2 41 ? 12.971 59.916 0.021 1.00 86.88 198 PRO C C 1
ATOM 665 O O . PRO B 2 41 ? 12.756 60.540 -1.019 1.00 89.00 198 PRO C O 1
ATOM 669 N N . LYS B 2 42 ? 14.038 59.133 0.203 1.00 83.34 199 LYS C N 1
ATOM 670 C CA . LYS B 2 42 ? 15.108 58.878 -0.786 1.00 82.60 199 LYS C CA 1
ATOM 671 C C . LYS B 2 42 ? 15.957 57.906 -0.069 1.00 82.04 199 LYS C C 1
ATOM 672 O O . LYS B 2 42 ? 16.755 57.155 -0.637 1.00 80.15 199 LYS C O 1
ATOM 678 N N . LYS B 2 43 ? 15.731 57.935 1.230 1.00 83.82 200 LYS C N 1
ATOM 679 C CA . LYS B 2 43 ? 16.053 56.827 2.060 1.00 81.18 200 LYS C CA 1
ATOM 680 C C . LYS B 2 43 ? 15.409 55.577 1.464 1.00 77.80 200 LYS C C 1
ATOM 681 O O . LYS B 2 43 ? 15.961 54.481 1.548 1.00 76.25 200 LYS C O 1
ATOM 687 N N . GLN B 2 44 ? 14.238 55.763 0.859 1.00 78.99 201 GLN C N 1
ATOM 688 C CA . GLN B 2 44 ? 13.553 54.705 0.128 1.00 77.46 201 GLN C CA 1
ATOM 689 C C . GLN B 2 44 ? 14.422 54.133 -0.986 1.00 73.40 201 GLN C C 1
ATOM 690 O O . GLN B 2 44 ? 14.507 52.917 -1.156 1.00 72.70 201 GLN C O 1
ATOM 696 N N . GLU B 2 45 ? 15.068 55.016 -1.738 1.00 71.25 202 GLU C N 1
ATOM 697 C CA . GLU B 2 45 ? 15.921 54.592 -2.840 1.00 69.88 202 GLU C CA 1
ATOM 698 C C . GLU B 2 45 ? 17.185 53.923 -2.321 1.00 71.63 202 GLU C C 1
ATOM 699 O O . GLU B 2 45 ? 17.711 53.000 -2.942 1.00 70.12 202 GLU C O 1
ATOM 705 N N . LEU B 2 46 ? 17.666 54.394 -1.176 1.00 72.59 203 LEU C N 1
ATOM 706 C CA . LEU B 2 46 ? 18.843 53.814 -0.547 1.00 68.26 203 LEU C CA 1
ATOM 707 C C . LEU B 2 46 ? 18.603 52.353 -0.189 1.00 65.70 203 LEU C C 1
ATOM 708 O O . LEU B 2 46 ? 19.442 51.494 -0.458 1.00 67.21 203 LEU C O 1
ATOM 713 N N . ILE B 2 47 ? 17.454 52.082 0.420 1.00 64.86 204 ILE C N 1
ATOM 714 C CA . ILE B 2 47 ? 17.073 50.721 0.774 1.00 61.99 204 ILE C CA 1
ATOM 715 C C . ILE B 2 47 ? 16.986 49.856 -0.475 1.00 60.53 204 ILE C C 1
ATOM 716 O O . ILE B 2 47 ? 17.449 48.716 -0.491 1.00 61.45 204 ILE C O 1
ATOM 721 N N . SER B 2 48 ? 16.395 50.416 -1.525 1.00 61.62 205 SER C N 1
ATOM 722 C CA . SER B 2 48 ? 16.232 49.707 -2.785 1.00 61.00 205 SER C CA 1
ATOM 723 C C . SER B 2 48 ? 17.572 49.386 -3.431 1.00 58.22 205 SER C C 1
ATOM 724 O O . SER B 2 48 ? 17.787 48.274 -3.911 1.00 57.60 205 SER C O 1
ATOM 727 N N . LYS B 2 49 ? 18.469 50.365 -3.439 1.00 56.40 206 LYS C N 1
ATOM 728 C CA . LYS B 2 49 ? 19.771 50.195 -4.071 1.00 52.50 206 LYS C CA 1
ATOM 729 C C . LYS B 2 49 ? 20.630 49.157 -3.364 1.00 50.09 206 LYS C C 1
ATOM 730 O O . LYS B 2 49 ? 21.422 48.459 -3.996 1.00 52.64 206 LYS C O 1
ATOM 736 N N . LEU B 2 50 ? 20.471 49.057 -2.050 1.00 47.70 207 LEU C N 1
ATOM 737 C CA . LEU B 2 50 ? 21.207 48.069 -1.278 1.00 48.55 207 LEU C CA 1
ATOM 738 C C . LEU B 2 50 ? 20.671 46.668 -1.542 1.00 50.90 207 LEU C C 1
ATOM 739 O O . LEU B 2 50 ? 21.439 45.719 -1.696 1.00 48.80 207 LEU C O 1
ATOM 744 N N . LYS B 2 51 ? 19.349 46.544 -1.593 1.00 52.75 208 LYS C N 1
ATOM 745 C CA . LYS B 2 51 ? 18.720 45.252 -1.832 1.00 53.41 208 LYS C CA 1
ATOM 746 C C . LYS B 2 51 ? 18.977 44.777 -3.254 1.00 51.81 208 LYS C C 1
ATOM 747 O O . LYS B 2 51 ? 19.225 43.596 -3.490 1.00 52.73 208 LYS C O 1
ATOM 753 N N . THR B 2 52 ? 18.920 45.710 -4.196 1.00 50.62 209 THR C N 1
ATOM 754 C CA . THR B 2 52 ? 19.150 45.393 -5.597 1.00 51.39 209 THR C CA 1
ATOM 755 C C . THR B 2 52 ? 20.583 44.928 -5.827 1.00 52.77 209 THR C C 1
ATOM 756 O O . THR B 2 52 ? 20.823 43.948 -6.534 1.00 52.57 209 THR C O 1
ATOM 760 N N . GLY B 2 53 ? 21.532 45.637 -5.224 1.00 43.37 210 GLY C N 1
ATOM 761 C CA . GLY B 2 53 ? 22.935 45.285 -5.335 1.00 41.58 210 GLY C CA 1
ATOM 762 C C . GLY B 2 53 ? 23.218 43.923 -4.737 1.00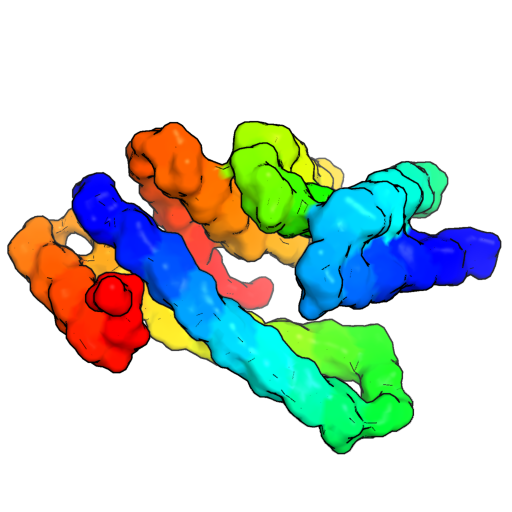 44.80 210 GLY C C 1
ATOM 763 O O . GLY B 2 53 ? 24.024 43.155 -5.264 1.00 44.09 210 GLY C O 1
ATOM 764 N N . LYS B 2 54 ? 22.548 43.624 -3.629 1.00 43.70 211 LYS C N 1
ATOM 765 C CA . LYS B 2 54 ? 22.703 42.340 -2.960 1.00 39.47 211 LYS C CA 1
ATOM 766 C C . LYS B 2 54 ? 22.138 41.221 -3.826 1.00 39.03 211 LYS C C 1
ATOM 767 O O . LYS B 2 54 ? 22.610 40.086 -3.782 1.00 39.73 211 LYS C O 1
ATOM 773 N N . THR B 2 55 ? 21.134 41.556 -4.627 1.00 44.11 212 THR C N 1
ATOM 774 C CA . THR B 2 55 ? 20.506 40.587 -5.514 1.00 44.65 212 THR C CA 1
ATOM 775 C C . THR B 2 55 ? 21.376 40.271 -6.727 1.00 43.87 212 THR C C 1
ATOM 776 O O . THR B 2 55 ? 21.544 39.108 -7.095 1.00 39.17 212 THR C O 1
ATOM 780 N N . PHE B 2 56 ? 21.929 41.312 -7.341 1.00 44.32 213 PHE C N 1
ATOM 781 C CA . PHE B 2 56 ? 22.825 41.144 -8.479 1.00 43.99 213 PHE C CA 1
ATOM 782 C C . PHE B 2 56 ? 24.069 40.347 -8.099 1.00 40.72 213 PHE C C 1
ATOM 783 O O . PHE B 2 56 ? 24.608 39.592 -8.907 1.00 41.84 213 PHE C O 1
ATOM 791 N N . LEU B 2 57 ? 24.519 40.521 -6.862 1.00 38.76 214 LEU C N 1
ATOM 792 C CA . LEU B 2 57 ? 25.695 39.820 -6.367 1.00 43.50 214 LEU C CA 1
ATOM 793 C C . LEU B 2 57 ? 25.394 38.333 -6.186 1.00 47.11 214 LEU C C 1
ATOM 794 O O . LEU B 2 57 ? 26.242 37.482 -6.456 1.00 48.33 214 LEU C O 1
ATOM 799 N N . ARG B 2 58 ? 24.179 38.028 -5.737 1.00 47.91 215 ARG C N 1
ATOM 800 C CA . ARG B 2 58 ? 23.747 36.646 -5.538 1.00 47.26 215 ARG C CA 1
ATOM 801 C C . ARG B 2 58 ? 23.520 35.917 -6.861 1.00 46.95 215 ARG C C 1
ATOM 802 O O . ARG B 2 58 ? 23.462 34.689 -6.898 1.00 50.84 215 ARG C O 1
ATOM 810 N N . ASN B 2 59 ? 23.394 36.677 -7.945 1.00 45.90 216 ASN C N 1
ATOM 811 C CA . ASN B 2 59 ? 23.117 36.099 -9.257 1.00 44.49 216 ASN C CA 1
ATOM 812 C C . ASN B 2 59 ? 24.269 36.254 -10.247 1.00 47.33 216 ASN C C 1
ATOM 813 O O . ASN B 2 59 ? 24.042 36.434 -11.444 1.00 48.55 216 ASN C O 1
ATOM 818 N N . GLN B 2 60 ? 25.497 36.190 -9.738 1.00 50.49 217 GLN C N 1
ATOM 819 C CA . GLN B 2 60 ? 26.702 36.220 -10.570 1.00 50.52 217 GLN C CA 1
ATOM 820 C C . GLN B 2 60 ? 26.816 37.484 -11.426 1.00 50.93 217 GLN C C 1
ATOM 821 O O . GLN B 2 60 ? 27.277 37.426 -12.565 1.00 55.04 217 GLN C O 1
ATOM 827 N N . GLU B 2 61 ? 26.396 38.621 -10.878 1.00 49.86 218 GLU C N 1
ATOM 828 C CA . GLU B 2 61 ? 26.485 39.893 -11.595 1.00 53.11 218 GLU C CA 1
ATOM 829 C C . GLU B 2 61 ? 27.121 40.984 -10.734 1.00 52.71 218 GLU C C 1
ATOM 830 O O . GLU B 2 61 ? 26.437 41.906 -10.290 1.00 50.10 218 GLU C O 1
ATOM 836 N N . PRO B 2 62 ? 28.440 40.886 -10.504 1.00 53.69 219 PRO C N 1
ATOM 837 C CA . PRO B 2 62 ? 29.142 41.830 -9.626 1.00 51.57 219 PRO C CA 1
ATOM 838 C C . PRO B 2 62 ? 29.284 43.230 -10.221 1.00 49.38 219 PRO C C 1
ATOM 839 O O . PRO B 2 62 ? 29.368 44.200 -9.468 1.00 50.07 219 PRO C O 1
ATOM 843 N N . GLU B 2 63 ? 29.316 43.333 -11.546 1.00 49.06 220 GLU C N 1
ATOM 844 C CA . GLU B 2 63 ? 29.429 44.632 -12.205 1.00 51.19 220 GLU C CA 1
ATOM 845 C C . GLU B 2 63 ? 28.154 45.445 -12.019 1.00 49.17 220 GLU C C 1
ATOM 846 O O . GLU B 2 63 ? 28.202 46.609 -11.619 1.00 48.47 220 GLU C O 1
ATOM 852 N N . LYS B 2 64 ? 27.018 44.822 -12.318 1.00 49.00 221 LYS C N 1
ATOM 853 C CA . LYS B 2 64 ? 25.715 45.448 -12.129 1.00 50.93 221 LYS C CA 1
ATOM 854 C C . LYS B 2 64 ? 25.532 45.816 -10.661 1.00 48.67 221 LYS C C 1
ATOM 855 O O . LYS B 2 64 ? 24.995 46.875 -10.337 1.00 48.34 221 LYS C O 1
ATOM 861 N N . ALA B 2 65 ? 25.993 44.934 -9.780 1.00 45.66 222 ALA C N 1
ATOM 862 C CA . ALA B 2 65 ? 25.890 45.148 -8.341 1.00 46.34 222 ALA C CA 1
ATOM 863 C C . ALA B 2 65 ? 26.758 46.313 -7.889 1.00 47.42 222 ALA C C 1
ATOM 864 O O . ALA B 2 65 ? 26.357 47.097 -7.029 1.00 47.53 222 ALA C O 1
ATOM 866 N N . TYR B 2 66 ? 27.948 46.416 -8.472 1.00 47.36 223 TYR C N 1
ATOM 867 C CA . TYR B 2 66 ? 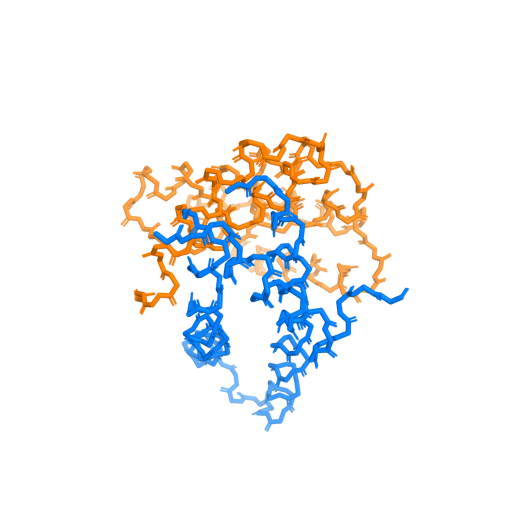28.861 47.509 -8.166 1.00 46.76 223 TYR C CA 1
ATOM 868 C C . TYR B 2 66 ? 28.194 48.848 -8.446 1.00 49.14 223 TYR C C 1
ATOM 869 O O . TYR B 2 66 ? 28.344 49.800 -7.682 1.00 51.87 223 TYR C O 1
ATOM 878 N N . THR B 2 67 ? 27.452 48.907 -9.547 1.00 49.02 224 THR C N 1
ATOM 879 C CA . THR B 2 67 ? 26.749 50.120 -9.941 1.00 50.65 224 THR C CA 1
ATOM 880 C C . THR B 2 67 ? 25.721 50.522 -8.891 1.00 51.35 224 THR C C 1
ATOM 881 O O . THR B 2 67 ? 25.593 51.697 -8.548 1.00 54.22 224 THR C O 1
ATOM 885 N N . GLU B 2 68 ? 24.995 49.534 -8.379 1.00 51.46 225 GLU C N 1
ATOM 886 C CA . GLU B 2 68 ? 23.950 49.780 -7.395 1.00 48.22 225 GLU C CA 1
ATOM 887 C C . GLU B 2 68 ? 24.525 50.265 -6.066 1.00 47.63 225 GLU C C 1
ATOM 888 O O . GLU B 2 68 ? 24.087 51.283 -5.529 1.00 48.66 225 GLU C O 1
ATOM 894 N N . PHE B 2 69 ? 25.501 49.530 -5.539 1.00 44.80 226 PHE C N 1
ATOM 895 C CA . PHE B 2 69 ? 26.135 49.885 -4.271 1.00 46.34 226 PHE C CA 1
ATOM 896 C C . PHE B 2 69 ? 26.804 51.257 -4.352 1.00 50.06 226 PHE C C 1
ATOM 897 O O . PHE B 2 69 ? 26.869 51.982 -3.359 1.00 53.46 226 PHE C O 1
ATOM 905 N N . LYS B 2 70 ? 27.297 51.605 -5.537 1.00 49.47 227 LYS C N 1
ATOM 906 C CA . LYS B 2 70 ? 27.952 52.893 -5.747 1.00 53.33 227 LYS C CA 1
ATOM 907 C C . LYS B 2 70 ? 26.958 54.037 -5.565 1.00 56.41 227 LYS C C 1
ATOM 908 O O . LYS B 2 70 ? 27.278 55.060 -4.960 1.00 57.51 227 LYS C O 1
ATOM 914 N N . ILE B 2 71 ? 25.751 53.856 -6.093 1.00 57.48 228 ILE C N 1
ATOM 915 C CA . ILE B 2 71 ? 24.678 54.828 -5.917 1.00 58.87 228 ILE C CA 1
ATOM 916 C C . ILE B 2 71 ? 24.271 54.889 -4.454 1.00 59.23 228 ILE C C 1
ATOM 917 O O . ILE B 2 71 ? 24.087 55.969 -3.893 1.00 63.66 228 ILE C O 1
ATOM 922 N N . ALA B 2 72 ? 24.143 53.717 -3.840 1.00 53.92 229 ALA C N 1
ATOM 923 C CA . ALA B 2 72 ? 23.778 53.618 -2.434 1.00 51.99 229 ALA C CA 1
ATOM 924 C C . ALA B 2 72 ? 24.811 54.302 -1.549 1.00 54.49 229 ALA C C 1
ATOM 925 O O . ALA B 2 72 ? 24.465 54.924 -0.545 1.00 57.69 229 ALA C O 1
ATOM 927 N N . LEU B 2 73 ? 26.080 54.185 -1.928 1.00 51.94 230 LEU C N 1
ATOM 928 C CA . LEU B 2 73 ? 27.155 54.836 -1.192 1.00 51.72 230 LEU C CA 1
ATOM 929 C C . LEU B 2 73 ? 26.991 56.349 -1.238 1.00 59.38 230 LEU C C 1
ATOM 930 O O . LEU B 2 73 ? 27.117 57.027 -0.219 1.00 62.51 230 LEU C O 1
ATOM 935 N N . GLU B 2 74 ? 26.707 56.872 -2.428 1.00 61.63 231 GLU C N 1
ATOM 936 C CA . GLU B 2 74 ? 26.490 58.302 -2.605 1.00 65.25 231 GLU C CA 1
ATOM 937 C C . GLU B 2 74 ? 25.263 58.758 -1.832 1.00 66.46 231 GLU C C 1
ATOM 938 O O . GLU B 2 74 ? 25.276 59.809 -1.194 1.00 71.43 231 GLU C O 1
ATOM 944 N N . LEU B 2 75 ? 24.204 57.957 -1.895 1.00 65.64 232 LEU C N 1
ATOM 945 C CA . LEU B 2 75 ? 22.973 58.259 -1.179 1.00 67.05 232 LEU C CA 1
ATOM 946 C C . LEU B 2 75 ? 23.207 58.309 0.329 1.00 67.50 232 LEU C C 1
ATOM 947 O O . LEU B 2 75 ? 22.816 59.269 0.989 1.00 70.35 232 LEU C O 1
ATOM 952 N N . ALA B 2 76 ? 23.852 57.276 0.862 1.00 62.89 233 ALA C N 1
ATOM 953 C CA . ALA B 2 76 ? 24.118 57.185 2.296 1.00 63.21 233 ALA C CA 1
ATOM 954 C C . ALA B 2 76 ? 25.013 58.323 2.790 1.00 67.10 233 ALA C C 1
ATOM 955 O O . ALA B 2 76 ? 24.841 58.817 3.904 1.00 69.10 233 ALA C O 1
ATOM 957 N N . GLN B 2 77 ? 25.970 58.730 1.960 1.00 66.94 234 GLN C N 1
ATOM 958 C CA . GLN B 2 77 ? 26.858 59.841 2.297 1.00 67.36 234 GLN C CA 1
ATOM 959 C C . GLN B 2 77 ? 26.111 61.168 2.254 1.00 74.21 234 GLN C C 1
ATOM 960 O O . GLN B 2 77 ? 26.254 62.004 3.147 1.00 77.37 234 GLN C O 1
ATOM 966 N N . SER B 2 78 ? 25.316 61.355 1.206 1.00 74.17 235 SER C N 1
ATOM 967 C CA . SER B 2 78 ? 24.517 62.564 1.048 1.00 75.44 235 SER C CA 1
ATOM 968 C C . SER B 2 78 ? 23.431 62.649 2.119 1.00 74.40 235 SER C C 1
ATOM 969 O O . SER B 2 78 ? 22.983 63.736 2.476 1.00 71.78 235 SER C O 1
ATOM 972 N N . LEU B 2 79 ? 23.015 61.493 2.627 1.00 74.04 236 LEU C N 1
ATOM 973 C CA . LEU B 2 79 ? 21.976 61.424 3.648 1.00 77.00 236 LEU C CA 1
ATOM 974 C C . LEU B 2 79 ? 22.601 61.425 5.037 1.00 77.47 236 LEU C C 1
ATOM 975 O O . LEU B 2 79 ? 21.899 61.497 6.046 1.00 78.03 236 LEU C O 1
ATOM 980 N N . LYS B 2 80 ? 23.930 61.353 5.071 1.00 76.33 237 LYS C N 1
ATOM 981 C CA . LYS B 2 80 ? 24.688 61.316 6.318 1.00 76.26 237 LYS C CA 1
ATOM 982 C C . LYS B 2 80 ? 24.263 60.146 7.210 1.00 77.34 237 LYS C C 1
ATOM 983 O O . LYS B 2 80 ? 24.022 60.321 8.404 1.00 81.61 237 LYS C O 1
ATOM 989 N N . ASP B 2 81 ? 24.169 58.957 6.619 1.00 73.47 238 ASP C N 1
ATOM 990 C CA . ASP B 2 81 ? 23.803 57.749 7.356 1.00 72.22 238 ASP C CA 1
ATOM 991 C C . ASP B 2 81 ? 24.962 56.756 7.326 1.00 69.77 238 ASP C C 1
ATOM 992 O O . ASP B 2 81 ? 25.069 55.949 6.402 1.00 67.89 238 ASP C O 1
ATOM 997 N N . PRO B 2 82 ? 25.834 56.815 8.346 1.00 68.67 239 PRO C N 1
ATOM 998 C CA . PRO B 2 82 ? 27.044 55.989 8.440 1.00 65.09 239 PRO C CA 1
ATOM 999 C C . PRO B 2 82 ? 26.746 54.497 8.445 1.00 62.84 239 PRO C C 1
ATOM 1000 O O . PRO B 2 82 ? 27.476 53.728 7.821 1.00 61.64 239 PRO C O 1
ATOM 1004 N N . THR B 2 83 ? 25.689 54.104 9.146 1.00 63.26 240 THR C N 1
ATOM 1005 C CA . THR B 2 83 ? 25.313 52.701 9.251 1.00 62.74 240 THR C CA 1
ATOM 1006 C C . THR B 2 83 ? 25.089 52.080 7.879 1.00 61.08 240 THR C C 1
ATOM 1007 O O . THR B 2 83 ? 25.544 50.969 7.605 1.00 61.01 240 THR C O 1
ATOM 1011 N N . GLU B 2 84 ? 24.393 52.809 7.016 1.00 60.62 241 GLU C N 1
ATOM 1012 C CA . GLU B 2 84 ? 24.120 52.329 5.671 1.00 60.61 241 GLU C CA 1
ATOM 1013 C C . GLU B 2 84 ? 25.317 52.545 4.756 1.00 58.39 241 GLU C C 1
ATOM 1014 O O . GLU B 2 84 ? 25.481 51.842 3.758 1.00 58.15 241 GLU C O 1
ATOM 1020 N N . GLU B 2 85 ? 26.150 53.523 5.099 1.00 55.85 242 GLU C N 1
ATOM 1021 C CA . GLU B 2 85 ? 27.361 53.791 4.337 1.00 51.91 242 GLU C CA 1
ATOM 1022 C C . GLU B 2 85 ? 28.321 52.607 4.455 1.00 49.68 242 GLU C C 1
ATOM 1023 O O . GLU B 2 85 ? 28.992 52.243 3.490 1.00 49.64 242 GLU C O 1
ATOM 1029 N N . LYS B 2 86 ? 28.373 52.007 5.641 1.00 48.20 243 LYS C N 1
ATOM 1030 C CA . LYS B 2 86 ? 29.195 50.821 5.875 1.00 44.35 243 LYS C CA 1
ATOM 1031 C C . LYS B 2 86 ? 28.676 49.632 5.074 1.00 44.62 243 LYS C C 1
ATOM 1032 O O . LYS B 2 86 ? 29.455 48.847 4.535 1.00 44.15 243 LYS C O 1
ATOM 1038 N N . LYS B 2 87 ? 27.356 49.508 4.999 1.00 47.69 244 LYS C N 1
ATOM 1039 C CA . LYS B 2 87 ? 26.732 48.441 4.227 1.00 48.19 244 LYS C CA 1
ATOM 1040 C C . LYS B 2 87 ? 27.006 48.618 2.741 1.00 44.35 244 LYS C C 1
ATOM 1041 O O . LYS B 2 87 ? 27.296 47.653 2.033 1.00 42.72 244 LYS C O 1
ATOM 1047 N N . ALA B 2 88 ? 26.916 49.859 2.276 1.00 41.52 245 ALA C N 1
ATOM 1048 C CA . ALA B 2 88 ? 27.195 50.173 0.883 1.00 42.31 245 ALA C CA 1
ATOM 1049 C C . ALA B 2 88 ? 28.656 49.910 0.559 1.00 43.03 245 ALA C C 1
ATOM 1050 O O . ALA B 2 88 ? 28.984 49.385 -0.506 1.00 43.69 245 ALA C O 1
ATOM 1052 N N . ALA B 2 89 ? 29.528 50.275 1.490 1.00 39.23 246 ALA C N 1
ATOM 1053 C CA . ALA B 2 89 ? 30.958 50.077 1.317 1.00 38.35 246 ALA C CA 1
ATOM 1054 C C . ALA B 2 89 ? 31.304 48.594 1.195 1.00 39.54 246 ALA C C 1
ATOM 1055 O O . ALA B 2 89 ? 32.134 48.209 0.372 1.00 37.33 246 ALA C O 1
ATOM 1057 N N . ARG B 2 90 ? 30.662 47.766 2.015 1.00 39.65 247 ARG C N 1
ATOM 1058 C CA . ARG B 2 90 ? 30.892 46.326 1.982 1.00 38.72 247 ARG C CA 1
ATOM 1059 C C . ARG B 2 90 ? 30.441 45.734 0.649 1.00 36.42 247 ARG C C 1
ATOM 1060 O O . ARG B 2 90 ? 31.120 44.880 0.080 1.00 36.28 247 ARG C O 1
ATOM 1068 N N . GLY B 2 91 ? 29.290 46.192 0.165 1.00 34.33 248 GLY C N 1
ATOM 1069 C CA . GLY B 2 91 ? 28.745 45.729 -1.100 1.00 34.68 248 GLY C CA 1
ATOM 1070 C C . GLY B 2 91 ? 29.699 45.973 -2.249 1.00 40.38 248 GLY C C 1
ATOM 1071 O O . GLY B 2 91 ? 29.871 45.122 -3.122 1.00 39.01 248 GLY C O 1
ATOM 1072 N N . LEU B 2 92 ? 30.324 47.145 -2.242 1.00 36.26 249 LEU C N 1
ATOM 1073 C 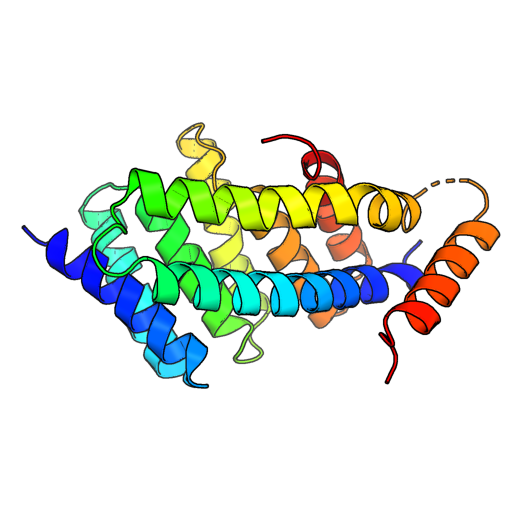CA . LEU B 2 92 ? 31.315 47.492 -3.248 1.00 41.25 249 LEU C CA 1
ATOM 1074 C C . LEU B 2 92 ? 32.544 46.598 -3.114 1.00 39.81 249 LEU C C 1
ATOM 1075 O O . LEU B 2 92 ? 33.072 46.107 -4.111 1.00 38.20 249 LEU C O 1
ATOM 1080 N N . GLY B 2 93 ? 32.991 46.393 -1.878 1.00 34.32 250 GLY C N 1
ATOM 1081 C CA . GLY B 2 93 ? 34.117 45.518 -1.602 1.00 33.01 250 GLY C CA 1
ATOM 1082 C C . GLY B 2 93 ? 33.865 44.117 -2.120 1.00 32.91 250 GLY C C 1
ATOM 1083 O O . GLY B 2 93 ? 34.721 43.525 -2.775 1.00 34.14 250 GLY C O 1
ATOM 1084 N N . ALA B 2 94 ? 32.676 43.595 -1.837 1.00 31.64 251 ALA C N 1
ATOM 1085 C CA . ALA B 2 94 ? 32.299 42.252 -2.262 1.00 31.55 251 ALA C CA 1
ATOM 1086 C C . ALA B 2 94 ? 32.208 42.143 -3.777 1.00 36.31 251 ALA C C 1
ATOM 1087 O O . ALA B 2 94 ? 32.614 41.140 -4.362 1.00 40.09 251 ALA C O 1
ATOM 1089 N N . SER B 2 95 ? 31.673 43.183 -4.405 1.00 33.07 252 SER C N 1
ATOM 1090 C CA . SER B 2 95 ? 31.537 43.211 -5.853 1.00 39.47 252 SER C CA 1
ATOM 1091 C C . SER B 2 95 ? 32.900 43.215 -6.519 1.00 41.42 252 SER C C 1
ATOM 1092 O O . SER B 2 95 ? 33.097 42.588 -7.558 1.00 44.26 252 SER C O 1
ATOM 1095 N N . LEU B 2 96 ? 33.842 43.922 -5.909 1.00 38.47 253 LEU C N 1
ATOM 1096 C CA . LEU B 2 96 ? 35.180 44.036 -6.464 1.00 38.51 253 LEU C CA 1
ATOM 1097 C C . LEU B 2 96 ? 35.991 42.746 -6.310 1.00 38.57 253 LEU C C 1
ATOM 1098 O O . LEU B 2 96 ? 36.691 42.340 -7.238 1.00 45.95 253 LEU C O 1
ATOM 1103 N N . GLN B 2 97 ? 35.901 42.113 -5.142 1.00 34.67 254 GLN C N 1
ATOM 1104 C CA . GLN B 2 97 ? 36.563 40.829 -4.908 1.00 37.55 254 GLN C CA 1
ATOM 1105 C C . GLN B 2 97 ? 36.065 39.815 -5.910 1.00 40.70 254 GLN C C 1
ATOM 1106 O O . GLN B 2 97 ? 36.838 39.047 -6.483 1.00 40.91 254 GLN C O 1
ATOM 1112 N N . ARG B 2 98 ? 34.753 39.821 -6.115 1.00 41.20 255 ARG C N 1
ATOM 1113 C CA A ARG B 2 98 ? 34.111 38.934 -7.082 0.57 42.89 255 ARG C CA 1
ATOM 1114 C CA B ARG B 2 98 ? 34.129 38.847 -6.987 0.43 42.46 255 ARG C CA 1
ATOM 1115 C C . ARG B 2 98 ? 34.597 39.101 -8.459 1.00 45.03 255 ARG C C 1
ATOM 1116 O O . ARG B 2 98 ? 34.495 38.209 -9.300 1.00 45.60 255 ARG C O 1
ATOM 1131 N N . GLN B 2 99 ? 35.105 40.293 -8.722 1.00 44.85 256 GLN C N 1
ATOM 1132 C CA . GLN B 2 99 ? 35.642 40.592 -10.024 1.00 49.94 256 GLN C CA 1
ATOM 1133 C C . GLN B 2 99 ? 37.144 40.335 -10.058 1.00 50.84 256 GLN C C 1
ATOM 1134 O O . GLN B 2 99 ? 37.766 40.369 -11.119 1.00 53.41 256 GLN C O 1
ATOM 1140 N N . GLY B 2 100 ? 37.722 40.087 -8.888 1.00 48.19 257 GLY C N 1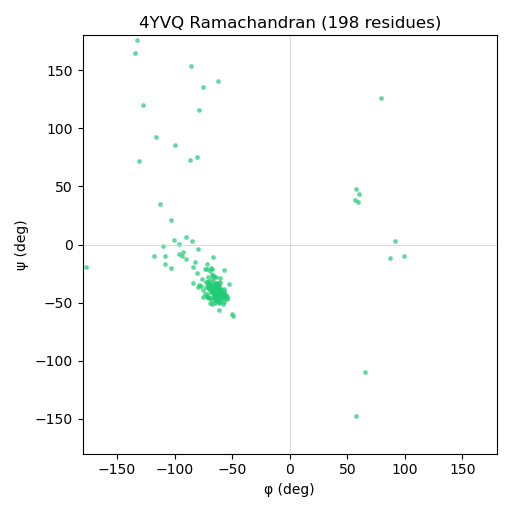
ATOM 1141 C CA . GLY B 2 100 ? 39.144 39.825 -8.785 1.00 47.16 257 GLY C CA 1
ATOM 1142 C C . GLY B 2 100 ? 39.960 41.078 -8.544 1.00 48.09 257 GLY C C 1
ATOM 1143 O O . GLY B 2 100 ? 41.189 41.033 -8.499 1.00 53.47 257 GLY C O 1
ATOM 1144 N N . LYS B 2 101 ? 39.273 42.204 -8.393 1.00 45.54 258 LYS C N 1
ATOM 1145 C CA . LYS B 2 101 ? 39.931 43.470 -8.102 1.00 45.48 258 LYS C CA 1
ATOM 1146 C C . LYS B 2 101 ? 40.127 43.623 -6.599 1.00 42.66 258 LYS C C 1
ATOM 1147 O O . LYS B 2 101 ? 39.445 44.415 -5.950 1.00 40.65 258 LYS C O 1
ATOM 1153 N N . TYR B 2 102 ? 41.067 42.861 -6.052 1.00 44.28 259 TYR C N 1
ATOM 1154 C CA . TYR B 2 102 ? 41.265 42.802 -4.609 1.00 44.97 259 TYR C CA 1
ATOM 1155 C C . TYR B 2 102 ? 41.855 44.081 -4.024 1.00 47.61 259 TYR C C 1
ATOM 1156 O O . TYR B 2 102 ? 41.498 44.480 -2.916 1.00 49.84 259 TYR C O 1
ATOM 1165 N N . ARG B 2 103 ? 42.756 44.722 -4.764 1.00 46.33 260 ARG C N 1
ATOM 1166 C CA . ARG B 2 103 ? 43.376 45.956 -4.290 1.00 49.67 260 ARG C CA 1
ATOM 1167 C C . ARG B 2 103 ? 42.353 47.078 -4.144 1.00 46.38 260 ARG C C 1
ATOM 1168 O O . ARG B 2 103 ? 42.375 47.825 -3.167 1.00 45.49 260 ARG C O 1
ATOM 1176 N N . GLU B 2 104 ? 41.453 47.187 -5.114 1.00 43.68 261 GLU C N 1
ATOM 1177 C CA . GLU B 2 104 ? 40.390 48.178 -5.042 1.00 45.38 261 GLU C CA 1
ATOM 1178 C C . GLU B 2 104 ? 39.370 47.781 -3.981 1.00 44.81 261 GLU C C 1
ATOM 1179 O O . GLU B 2 104 ? 38.767 48.637 -3.333 1.00 48.71 261 GLU C O 1
ATOM 1185 N N . ALA B 2 105 ? 39.180 46.476 -3.811 1.00 41.11 262 ALA C N 1
ATOM 1186 C CA . ALA B 2 105 ? 38.241 45.954 -2.826 1.00 34.41 262 ALA C CA 1
ATOM 1187 C C . ALA B 2 105 ? 38.669 46.336 -1.416 1.00 35.55 262 ALA C C 1
ATOM 1188 O O . ALA B 2 105 ? 37.833 46.616 -0.558 1.00 37.85 262 ALA C O 1
ATOM 1190 N N . ILE B 2 106 ? 39.977 46.341 -1.184 1.00 36.13 263 ILE C N 1
ATOM 1191 C CA . ILE B 2 106 ? 40.525 46.720 0.111 1.00 34.42 263 ILE C CA 1
ATOM 1192 C C . ILE B 2 106 ? 40.180 48.168 0.454 1.00 35.88 263 ILE C C 1
ATOM 1193 O O . ILE B 2 106 ? 39.850 48.483 1.597 1.00 42.93 263 ILE C O 1
ATOM 1198 N N . GLN B 2 107 ? 40.244 49.039 -0.548 1.00 40.30 264 GLN C N 1
ATOM 1199 C CA . GLN B 2 107 ? 39.931 50.454 -0.370 1.00 43.60 264 GLN C CA 1
ATOM 1200 C C . GLN B 2 107 ? 38.527 50.659 0.176 1.00 44.94 264 GLN C C 1
ATOM 1201 O O . GLN B 2 107 ? 38.294 51.541 1.001 1.00 49.51 264 GLN C O 1
ATOM 1207 N N . TYR B 2 108 ? 37.592 49.837 -0.284 1.00 39.99 265 TYR C N 1
ATOM 1208 C CA . TYR B 2 108 ? 36.206 49.983 0.131 1.00 41.73 265 TYR C CA 1
ATOM 1209 C C . TYR B 2 108 ? 35.885 49.292 1.460 1.00 38.13 265 TYR C C 1
ATOM 1210 O O . TYR B 2 108 ? 35.057 49.778 2.228 1.00 39.86 265 TYR C O 1
ATOM 1219 N N . HIS B 2 109 ? 36.541 48.168 1.732 1.00 36.28 266 HIS C N 1
ATOM 1220 C CA . HIS B 2 109 ? 36.390 47.501 3.023 1.00 35.37 266 HIS C CA 1
ATOM 1221 C C . HIS B 2 109 ? 37.043 48.328 4.127 1.00 38.80 266 HIS C C 1
ATOM 1222 O O . HIS B 2 109 ? 36.590 48.319 5.271 1.00 40.09 266 HIS C O 1
ATOM 1229 N N . SER B 2 110 ? 38.109 49.042 3.776 1.00 35.66 267 SER C N 1
ATOM 1230 C CA . SER B 2 110 ? 38.809 49.899 4.727 1.00 41.07 267 SER C CA 1
ATOM 1231 C C . SER B 2 110 ? 37.921 51.059 5.178 1.00 42.44 267 SER C C 1
ATOM 1232 O O . SER B 2 110 ? 38.080 51.572 6.287 1.00 40.84 267 SER C O 1
ATOM 1235 N N . MET B 2 111 ? 36.993 51.469 4.314 1.00 45.23 268 MET C N 1
ATOM 1236 C CA . MET B 2 111 ? 36.043 52.532 4.643 1.00 46.33 268 MET C CA 1
ATOM 1237 C C . MET B 2 111 ? 35.203 52.149 5.848 1.00 45.65 268 MET C C 1
ATOM 1238 O O . MET B 2 111 ? 34.913 52.985 6.703 1.00 47.28 268 MET C O 1
ATOM 1243 N N . VAL B 2 112 ? 34.812 50.880 5.903 1.00 42.69 269 VAL C N 1
ATOM 1244 C CA . VAL B 2 112 ? 34.024 50.366 7.013 1.00 43.11 269 VAL C CA 1
ATOM 1245 C C . VAL B 2 112 ? 34.758 50.600 8.325 1.00 46.93 269 VAL C C 1
ATOM 1246 O O . VAL B 2 112 ? 34.153 50.972 9.329 1.00 48.57 269 VAL C O 1
ATOM 1250 N N . LEU B 2 113 ? 36.070 50.395 8.301 1.00 47.13 270 LEU C N 1
ATOM 1251 C CA . LEU B 2 113 ? 36.902 50.663 9.462 1.00 46.31 270 LEU C CA 1
ATOM 1252 C C . LEU B 2 113 ? 36.940 52.162 9.736 1.00 49.86 270 LEU C C 1
ATOM 1253 O O . LEU B 2 113 ? 36.758 52.601 10.871 1.00 54.97 270 LEU C O 1
ATOM 1258 N N . ALA B 2 114 ? 37.177 52.938 8.682 1.00 50.05 271 ALA C N 1
ATOM 1259 C CA . ALA B 2 114 ? 37.292 54.390 8.789 1.00 51.08 271 ALA C CA 1
ATOM 1260 C C . ALA B 2 114 ? 36.006 55.030 9.301 1.00 51.59 271 ALA C C 1
ATOM 1261 O O . ALA B 2 114 ? 36.038 55.851 10.218 1.00 55.78 271 ALA C O 1
ATOM 1263 N N . ILE B 2 115 ? 34.878 54.657 8.703 1.00 53.11 272 ILE C N 1
ATOM 1264 C CA . ILE B 2 115 ? 33.580 55.172 9.128 1.00 58.52 272 ILE C CA 1
ATOM 1265 C C . ILE B 2 115 ? 33.326 54.821 10.588 1.00 58.10 272 ILE C C 1
ATOM 1266 O O . ILE B 2 115 ? 32.850 55.647 11.365 1.00 60.42 272 ILE C O 1
ATOM 1271 N N . SER B 2 116 ? 33.674 53.595 10.956 1.00 55.54 273 SER C N 1
ATOM 1272 C CA . SER B 2 116 ? 33.473 53.112 12.314 1.00 55.05 273 SER C CA 1
ATOM 1273 C C . SER B 2 116 ? 34.278 53.896 13.338 1.00 60.46 273 SER C C 1
ATOM 1274 O O . SER B 2 116 ? 33.833 54.100 14.467 1.00 62.64 273 SER C O 1
ATOM 1277 N N . LYS B 2 117 ? 35.467 54.330 12.939 1.00 63.68 274 LYS C N 1
ATOM 1278 C CA . LYS B 2 117 ? 36.341 55.064 13.838 1.00 68.11 274 LYS C CA 1
ATOM 1279 C C . LYS B 2 117 ? 35.834 56.489 14.020 1.00 69.77 274 LYS C C 1
ATOM 1280 O O . LYS B 2 117 ? 35.871 57.037 15.121 1.00 72.59 274 LYS C O 1
ATOM 1286 N N . ARG B 2 118 ? 35.357 57.080 12.929 1.00 71.43 275 ARG C N 1
ATOM 1287 C CA . ARG B 2 118 ? 34.808 58.431 12.953 1.00 74.62 275 ARG C CA 1
ATOM 1288 C C . ARG B 2 118 ? 33.499 58.474 13.745 1.00 75.14 275 ARG C C 1
ATOM 1289 O O . ARG B 2 118 ? 33.075 59.537 14.194 1.00 79.91 275 ARG C O 1
ATOM 1297 N N . GLU B 2 119 ? 32.863 57.317 13.918 1.00 73.08 276 GLU C N 1
ATOM 1298 C CA . GLU B 2 119 ? 31.520 57.265 14.498 1.00 74.07 276 GLU C CA 1
ATOM 1299 C C . GLU B 2 119 ? 31.414 56.503 15.811 1.00 72.84 276 GLU C C 1
ATOM 1300 O O . GLU B 2 119 ? 30.374 56.544 16.469 1.00 74.70 276 GLU C O 1
ATOM 1306 N N . SER B 2 120 ? 32.486 55.810 16.182 1.00 68.93 277 SER C N 1
ATOM 1307 C CA . SER B 2 120 ? 32.485 54.962 17.370 1.00 63.93 277 SER C CA 1
ATOM 1308 C C . SER B 2 120 ? 31.374 53.918 17.316 1.00 63.78 277 SER C C 1
ATOM 1309 O O . SER B 2 120 ? 30.735 53.619 18.324 1.00 65.65 277 SER C O 1
ATOM 1312 N N . GLU B 2 121 ? 31.151 53.376 16.123 1.00 62.19 278 GLU C N 1
ATOM 1313 C CA . GLU B 2 121 ? 30.165 52.324 15.914 1.00 63.71 278 GLU C CA 1
ATOM 1314 C C . GLU B 2 121 ? 30.815 51.150 15.194 1.00 62.89 278 GLU C C 1
ATOM 1315 O O . GLU B 2 121 ? 31.306 51.295 14.078 1.00 66.53 278 GLU C O 1
ATOM 1321 N N . ASP B 2 122 ? 30.802 49.983 15.828 1.00 57.78 279 ASP C N 1
ATOM 1322 C CA . ASP B 2 122 ? 31.657 48.883 15.393 1.00 53.51 279 ASP C CA 1
ATOM 1323 C C . ASP B 2 122 ? 30.987 47.757 14.609 1.00 50.48 279 ASP C C 1
ATOM 1324 O O . ASP B 2 122 ? 31.521 46.651 14.540 1.00 53.03 279 ASP C O 1
ATOM 1329 N N . SER B 2 123 ? 29.834 48.026 14.013 1.00 46.42 280 SER C N 1
ATOM 1330 C CA . SER B 2 123 ? 29.172 47.006 13.212 1.00 46.11 280 SER C CA 1
ATOM 1331 C C . SER B 2 123 ? 29.882 46.830 11.873 1.00 42.74 280 SER C C 1
ATOM 1332 O O . SER B 2 123 ? 30.236 47.808 11.217 1.00 43.41 280 SER C O 1
ATOM 1335 N N . GLY B 2 124 ? 30.093 45.579 11.477 1.00 39.80 281 GLY C N 1
ATOM 1336 C CA . GLY B 2 124 ? 30.742 45.278 10.213 1.00 38.63 281 GLY C CA 1
ATOM 1337 C C . GLY B 2 124 ? 32.256 45.243 10.314 1.00 38.08 281 GLY C C 1
ATOM 1338 O O . GLY B 2 124 ? 32.939 44.795 9.394 1.00 37.20 281 GLY C O 1
ATOM 1339 N N . ILE B 2 125 ? 32.773 45.722 11.441 1.00 40.74 282 ILE C N 1
ATOM 1340 C CA . ILE B 2 125 ? 34.209 45.787 11.698 1.00 43.23 282 ILE C CA 1
ATOM 1341 C C . ILE B 2 125 ? 34.891 44.428 11.587 1.00 40.08 282 ILE C C 1
ATOM 1342 O O . ILE B 2 125 ? 35.910 44.287 10.909 1.00 40.70 282 ILE C O 1
ATOM 1347 N N . THR B 2 126 ? 34.319 43.433 12.254 1.00 36.80 283 THR C N 1
ATOM 1348 C CA . THR B 2 126 ? 34.881 42.091 12.267 1.00 35.45 283 THR C CA 1
ATOM 1349 C 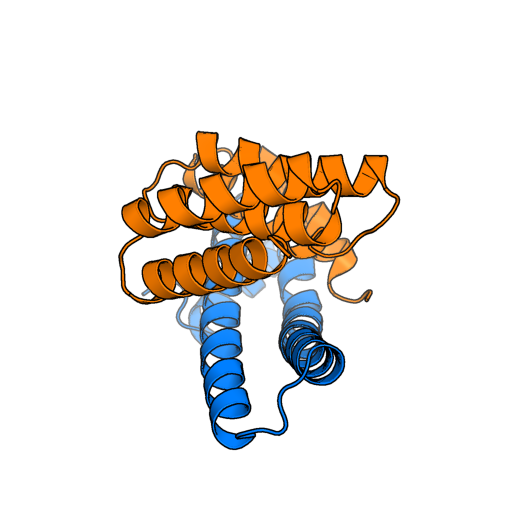C . THR B 2 126 ? 34.917 41.505 10.866 1.00 34.96 283 THR C C 1
ATOM 1350 O O . THR B 2 126 ? 35.910 40.904 10.457 1.00 33.71 283 THR C O 1
ATOM 1354 N N . GLU B 2 127 ? 33.831 41.696 10.127 1.00 34.46 284 GLU C N 1
ATOM 1355 C CA . GLU B 2 127 ? 33.747 41.177 8.773 1.00 34.65 284 GLU C CA 1
ATOM 1356 C C . GLU B 2 127 ? 34.710 41.916 7.853 1.00 34.35 284 GLU C C 1
ATOM 1357 O O . GLU B 2 127 ? 35.325 41.316 6.972 1.00 36.09 284 GLU C O 1
ATOM 1363 N N . ALA B 2 128 ? 34.834 43.222 8.067 1.00 34.57 285 ALA C N 1
ATOM 1364 C CA . ALA B 2 128 ? 35.723 44.049 7.263 1.00 35.29 285 ALA C CA 1
ATOM 1365 C C . ALA B 2 128 ? 37.175 43.603 7.414 1.00 33.21 285 ALA C C 1
ATOM 1366 O O . ALA B 2 128 ? 37.886 43.446 6.424 1.00 34.32 285 ALA C O 1
ATOM 1368 N N . TYR B 2 129 ? 37.603 43.403 8.658 1.00 29.42 286 TYR C N 1
ATOM 1369 C CA . TYR B 2 129 ? 38.946 42.908 8.953 1.00 32.43 286 TYR C CA 1
ATOM 1370 C C . TYR B 2 129 ? 39.230 41.604 8.220 1.00 31.81 286 TYR C C 1
ATOM 1371 O O . TYR B 2 129 ? 40.303 41.423 7.645 1.00 35.58 286 TYR C O 1
ATOM 1380 N N . GLY B 2 130 ? 38.257 40.701 8.243 1.00 31.17 287 GLY C N 1
ATOM 1381 C CA . GLY B 2 130 ? 38.411 39.403 7.617 1.00 25.83 287 GLY C CA 1
ATOM 1382 C C . GLY B 2 130 ? 38.437 39.471 6.107 1.00 29.05 287 GLY C C 1
ATOM 1383 O O . GLY B 2 130 ? 39.192 38.748 5.456 1.00 31.53 287 GLY C O 1
ATOM 1384 N N . ALA B 2 131 ? 37.605 40.342 5.548 1.00 27.95 288 ALA C N 1
ATOM 1385 C CA . ALA B 2 131 ? 37.533 40.504 4.105 1.00 28.95 288 ALA C CA 1
ATOM 1386 C C . ALA B 2 131 ? 38.825 41.092 3.562 1.00 28.56 288 ALA C C 1
ATOM 1387 O O . ALA B 2 131 ? 39.313 40.681 2.510 1.00 32.36 288 ALA C O 1
ATOM 1389 N N . ILE B 2 132 ? 39.372 42.057 4.288 1.00 29.92 289 ILE C N 1
ATOM 1390 C CA . ILE B 2 132 ? 40.630 42.677 3.910 1.00 32.21 289 ILE C CA 1
ATOM 1391 C C . ILE B 2 132 ? 41.746 41.644 3.930 1.00 34.15 289 ILE C C 1
ATOM 1392 O O . ILE B 2 132 ? 42.602 41.613 3.046 1.00 29.72 289 ILE C O 1
ATOM 1397 N N . ALA B 2 133 ? 41.717 40.784 4.941 1.00 28.28 290 ALA C N 1
ATOM 1398 C CA . ALA B 2 133 ? 42.701 39.723 5.059 1.00 28.13 290 ALA C CA 1
ATOM 1399 C C . ALA B 2 133 ? 42.555 38.724 3.918 1.00 32.00 290 ALA C C 1
ATOM 1400 O O . ALA B 2 133 ? 43.551 38.240 3.378 1.00 32.28 290 ALA C O 1
ATOM 1402 N N . ASP B 2 134 ? 41.311 38.422 3.555 1.00 30.21 291 ASP C N 1
ATOM 1403 C CA . ASP B 2 134 ? 41.036 37.559 2.413 1.00 26.51 291 ASP C CA 1
ATOM 1404 C C . ASP B 2 134 ? 41.638 38.165 1.147 1.00 34.52 291 ASP C C 1
ATOM 1405 O O . ASP B 2 134 ? 42.235 37.461 0.334 1.00 35.67 291 ASP C O 1
ATOM 1410 N N . CYS B 2 135 ? 41.487 39.478 0.995 1.00 31.20 292 CYS C N 1
ATOM 1411 C CA . CYS B 2 135 ? 42.002 40.185 -0.174 1.00 32.55 292 CYS C CA 1
ATOM 1412 C C . CYS B 2 135 ? 43.527 40.125 -0.265 1.00 36.38 292 CYS C C 1
ATOM 1413 O O . CYS B 2 135 ? 44.076 39.813 -1.321 1.00 37.11 292 CYS C O 1
ATOM 1416 N N . TYR B 2 136 ? 44.208 40.426 0.839 1.00 30.67 293 TYR C N 1
ATOM 1417 C CA . TYR B 2 136 ? 45.668 40.376 0.868 1.00 36.02 293 TYR C CA 1
ATOM 1418 C C . TYR B 2 136 ? 46.174 38.967 0.591 1.00 36.30 293 TYR C C 1
ATOM 1419 O O . TYR B 2 136 ? 47.222 38.783 -0.029 1.00 38.29 293 TYR C O 1
ATOM 1428 N N . THR B 2 137 ? 45.416 37.976 1.049 1.00 35.20 294 THR C N 1
ATOM 1429 C CA . THR B 2 137 ? 45.746 36.582 0.791 1.00 37.85 294 THR C CA 1
ATOM 1430 C C . THR B 2 137 ? 45.678 36.285 -0.700 1.00 41.49 294 THR C C 1
ATOM 1431 O O . THR B 2 137 ? 46.521 35.570 -1.242 1.00 45.66 294 THR C O 1
ATOM 1435 N N . GLU B 2 138 ? 44.671 36.845 -1.361 1.00 42.17 295 GLU C N 1
ATOM 1436 C CA . GLU B 2 138 ? 44.522 36.680 -2.799 1.00 43.78 295 GLU C CA 1
ATOM 1437 C C . GLU B 2 138 ? 45.587 37.475 -3.557 1.00 44.80 295 GLU C C 1
ATOM 1438 O O . GLU B 2 138 ? 45.873 37.186 -4.717 1.00 47.19 295 GLU C O 1
ATOM 1444 N N . LEU B 2 139 ? 46.165 38.477 -2.897 1.00 45.53 296 LEU C N 1
ATOM 1445 C CA . LEU B 2 139 ? 47.200 39.314 -3.507 1.00 44.30 296 LEU C CA 1
ATOM 1446 C C . LEU B 2 139 ? 48.596 38.763 -3.262 1.00 42.54 296 LEU C C 1
ATOM 1447 O O . LEU B 2 139 ? 49.564 39.199 -3.884 1.00 48.60 296 LEU C O 1
ATOM 1452 N N . GLY B 2 140 ? 48.695 37.804 -2.350 1.00 44.59 297 GLY C N 1
ATOM 1453 C CA . GLY B 2 140 ? 49.963 37.158 -2.080 1.00 48.52 297 GLY C CA 1
ATOM 1454 C C . GLY B 2 140 ? 50.675 37.698 -0.855 1.00 48.82 297 GLY C C 1
ATOM 1455 O O . GLY B 2 140 ? 51.671 37.128 -0.408 1.00 54.54 297 GLY C O 1
ATOM 1456 N N . ASP B 2 141 ? 50.172 38.800 -0.310 1.00 43.19 298 ASP C N 1
ATOM 1457 C CA . ASP B 2 141 ? 50.744 39.377 0.901 1.00 41.66 298 ASP C CA 1
ATOM 1458 C C . ASP B 2 141 ? 50.229 38.624 2.118 1.00 39.76 298 ASP C C 1
ATOM 1459 O O . ASP B 2 141 ? 49.369 39.116 2.848 1.00 39.47 298 ASP C O 1
ATOM 1464 N N . LEU B 2 142 ? 50.762 37.426 2.329 1.00 39.83 299 LEU C N 1
ATOM 1465 C CA . LEU B 2 142 ? 50.323 36.579 3.427 1.00 39.16 299 LEU C CA 1
ATOM 1466 C C . LEU B 2 142 ? 50.706 37.168 4.778 1.00 38.86 299 LEU C C 1
ATOM 1467 O O . LEU B 2 142 ? 50.053 36.904 5.787 1.00 39.57 299 LEU C O 1
ATOM 1472 N N . GLU B 2 143 ? 51.766 37.967 4.788 1.00 40.99 300 GLU C N 1
ATOM 1473 C CA . GLU B 2 143 ? 52.227 38.611 6.008 1.00 46.66 300 GLU C CA 1
ATOM 1474 C C . GLU B 2 143 ? 51.190 39.606 6.516 1.00 43.82 300 GLU C C 1
ATOM 1475 O O . GLU B 2 143 ? 50.809 39.580 7.686 1.00 45.78 300 GLU C O 1
ATOM 1481 N N . LYS B 2 144 ? 50.732 40.478 5.626 1.00 39.58 301 LYS C N 1
ATOM 1482 C CA . LYS B 2 144 ? 49.762 41.504 5.987 1.00 39.49 301 LYS C CA 1
ATOM 1483 C C . LYS B 2 144 ? 48.382 40.895 6.219 1.00 36.38 301 LYS C C 1
ATOM 1484 O O . LYS B 2 144 ? 47.614 41.375 7.053 1.00 34.84 301 LYS C O 1
ATOM 1490 N N . ALA B 2 145 ? 48.075 39.833 5.479 1.00 33.79 302 ALA C N 1
ATOM 1491 C CA . ALA B 2 145 ? 46.813 39.122 5.643 1.00 32.50 302 ALA C CA 1
ATOM 1492 C C . ALA B 2 145 ? 46.733 38.520 7.041 1.00 30.86 302 ALA C C 1
ATOM 1493 O O . ALA B 2 145 ? 45.686 38.565 7.687 1.00 29.71 302 ALA C O 1
ATOM 1495 N N . GLY B 2 146 ? 47.849 37.964 7.503 1.00 33.34 303 GLY C N 1
ATOM 1496 C CA . GLY B 2 146 ? 47.925 37.374 8.827 1.00 32.28 303 GLY C CA 1
ATOM 1497 C C . GLY B 2 146 ? 47.659 38.385 9.925 1.00 35.22 303 GLY C C 1
ATOM 1498 O O . GLY B 2 146 ? 47.004 38.075 10.920 1.00 34.88 30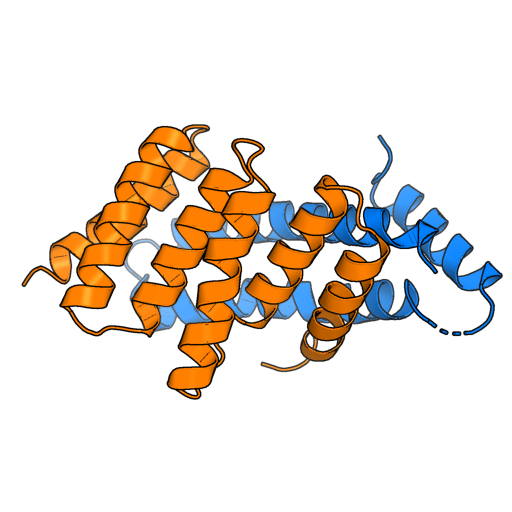3 GLY C O 1
ATOM 1499 N N . LYS B 2 147 ? 48.164 39.601 9.740 1.00 37.71 304 LYS C N 1
ATOM 1500 C CA . LYS B 2 147 ? 47.967 40.670 10.713 1.00 40.28 304 LYS C CA 1
ATOM 1501 C C . LYS B 2 147 ? 46.498 41.057 10.837 1.00 39.31 304 LYS C C 1
ATOM 1502 O O . LYS B 2 147 ? 46.001 41.293 11.938 1.00 43.64 304 LYS C O 1
ATOM 1508 N N . PHE B 2 148 ? 45.805 41.116 9.705 1.00 34.29 305 PHE C N 1
ATOM 1509 C CA . PHE B 2 148 ? 44.384 41.436 9.705 1.00 33.45 305 PHE C CA 1
ATOM 1510 C C . PHE B 2 148 ? 43.533 40.275 10.231 1.00 35.87 305 PHE C C 1
ATOM 1511 O O . PHE B 2 148 ? 42.529 40.498 10.910 1.00 34.56 305 PHE C O 1
ATOM 1519 N N . TYR B 2 149 ? 43.931 39.044 9.911 1.00 35.43 306 TYR C N 1
ATOM 1520 C CA . TYR B 2 149 ? 43.269 37.857 10.454 1.00 35.01 306 TYR C CA 1
ATOM 1521 C C . TYR B 2 149 ? 43.369 37.865 11.971 1.00 33.90 306 TYR C C 1
ATOM 1522 O O . TYR B 2 149 ? 42.382 37.632 12.664 1.00 33.53 306 TYR C O 1
ATOM 1531 N N . ASP B 2 150 ? 44.562 38.164 12.476 1.00 33.93 307 ASP C N 1
ATOM 1532 C CA . ASP B 2 150 ? 44.803 38.237 13.913 1.00 37.06 307 ASP C CA 1
ATOM 1533 C C . ASP B 2 150 ? 43.867 39.213 14.609 1.00 39.43 307 ASP C C 1
ATOM 1534 O O . ASP B 2 150 ? 43.350 38.929 15.688 1.00 43.19 307 ASP C O 1
ATOM 1539 N N . THR B 2 151 ? 43.655 40.365 13.984 1.00 37.41 308 THR C N 1
ATOM 1540 C CA . THR B 2 151 ? 42.764 41.369 14.540 1.00 36.98 308 THR C CA 1
ATOM 1541 C C . THR B 2 151 ? 41.333 40.853 14.538 1.00 35.87 308 THR C C 1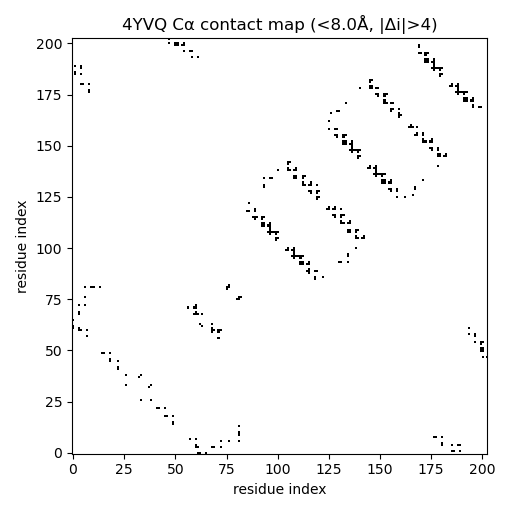
ATOM 1542 O O . THR B 2 151 ? 40.552 41.122 15.451 1.00 40.20 308 THR C O 1
ATOM 1546 N N . TYR B 2 152 ? 41.009 40.087 13.506 1.00 31.41 309 TYR C N 1
ATOM 1547 C CA . TYR B 2 152 ? 39.669 39.560 13.312 1.00 30.55 309 TYR C CA 1
ATOM 1548 C C . TYR B 2 152 ? 39.377 38.358 14.224 1.00 34.51 309 TYR C C 1
ATOM 1549 O O . TYR B 2 152 ? 38.251 38.201 14.698 1.00 36.27 309 TYR C O 1
ATOM 1558 N N . ILE B 2 153 ? 40.387 37.523 14.472 1.00 35.25 310 ILE C N 1
ATOM 1559 C CA . ILE B 2 153 ? 40.247 36.383 15.386 1.00 34.34 310 ILE C CA 1
ATOM 1560 C C . ILE B 2 153 ? 39.923 36.879 16.787 1.00 35.49 310 ILE C C 1
ATOM 1561 O O . ILE B 2 153 ? 39.100 36.299 17.495 1.00 33.49 310 ILE C O 1
ATOM 1566 N N . ALA B 2 154 ? 40.569 37.974 17.171 1.00 36.38 311 ALA C N 1
ATOM 1567 C CA . ALA B 2 154 ? 40.424 38.526 18.511 1.00 39.13 311 ALA C CA 1
ATOM 1568 C C . ALA B 2 154 ? 39.017 39.063 18.797 1.00 41.96 311 ALA C C 1
ATOM 1569 O O . ALA B 2 154 ? 38.691 39.380 19.941 1.00 43.26 311 ALA C O 1
ATOM 1571 N N . ARG B 2 155 ? 38.190 39.163 17.760 1.00 40.59 312 ARG C N 1
ATOM 1572 C CA . ARG B 2 155 ? 36.831 39.681 17.905 1.00 37.85 312 ARG C CA 1
ATOM 1573 C C . ARG B 2 155 ? 35.782 38.586 17.773 1.00 39.55 312 ARG C C 1
ATOM 1574 O O . ARG B 2 155 ? 34.604 38.808 18.053 1.00 43.92 312 ARG C O 1
ATOM 1582 N N . LEU B 2 156 ? 36.217 37.404 17.349 1.00 39.00 313 LEU C N 1
ATOM 1583 C CA . LEU B 2 156 ? 35.306 36.315 17.008 1.00 40.81 313 LEU C CA 1
ATOM 1584 C C . LEU B 2 156 ? 34.352 35.888 18.127 1.00 47.93 313 LEU C C 1
ATOM 1585 O O . LEU B 2 156 ? 33.310 35.291 17.859 1.00 50.88 313 LEU C O 1
ATOM 1590 N N . GLU B 2 157 ? 34.702 36.188 19.373 1.00 51.68 314 GLU C N 1
ATOM 1591 C CA . GLU B 2 157 ? 33.858 35.800 20.500 1.00 57.03 314 GLU C CA 1
ATOM 1592 C C . GLU B 2 157 ? 33.044 36.964 21.053 1.00 64.64 314 GLU C C 1
ATOM 1593 O O . GLU B 2 157 ? 32.036 36.760 21.730 1.00 67.24 314 GLU C O 1
ATOM 1599 N N . THR B 2 158 ? 33.481 38.183 20.758 1.00 69.23 315 THR C N 1
ATOM 1600 C CA . THR B 2 158 ? 32.787 39.372 21.232 1.00 71.24 315 THR C CA 1
ATOM 1601 C C . THR B 2 158 ? 31.659 39.760 20.282 1.00 71.48 315 THR C C 1
ATOM 1602 O O . THR B 2 158 ? 31.706 39.456 19.090 1.00 65.60 315 THR C O 1
ATOM 1606 N N . ASP B 2 159 ? 30.646 40.436 20.818 1.00 79.37 316 ASP C N 1
ATOM 1607 C CA . ASP B 2 159 ? 29.506 40.876 20.021 1.00 82.88 316 ASP C CA 1
ATOM 1608 C C . ASP B 2 159 ? 28.844 42.105 20.636 1.00 87.16 316 ASP C C 1
ATOM 1609 O O . ASP B 2 159 ? 29.227 43.239 20.348 1.00 88.58 316 ASP C O 1
#

Sequence (203 aa):
MLETVPTIKKLRAYAERIRVAELEKCMSKMGDDINKKTTRAVDDLSRGIVNRFLHGPMQHLRCRTLSETLENMHALNRMYGLEKPKKQELISKLKTGKTFLRNQEPEKAYTEFKIALELAQSLKDPTEEKKAARGLGASLQRRQGKYREAIQYHSMVLAISKRESEDSGITEAYGAIADCYTELGDLEKAGKFYDTYIARLETD